Protein 3M8E (pdb70)

GO terms:
  GO:0042802 identical protein binding (F, IPI)

Nearest PDB structures (foldseek):
  3m8f-assembly1_A  TM=9.738E-01  e=3.586E-16  Bacillus thuringiensis serovar israelensis
  3m8e-assembly1_A  TM=9.623E-01  e=3.367E-16  Bacillus thuringiensis serovar israelensis
  4aso-assembly1_A  TM=9.867E-01  e=2.530E-15  Bacillus thuringiensis
  6cdb-assembly1_A  TM=6.527E-01  e=2.797E-03  Staphylococcus aureus
  8c7o-assembly1_A  TM=5.118E-01  e=8.697E-03  Staphylococcus aureus subsp. aureus USA300

B-factor: mean 23.08, std 8.22, range [6.72, 61.5]

Radius of gyration: 16.02 Å; Cα contacts (8 Å, |Δi|>4): 296; chains: 2; bounding box: 40×51×38 Å

Structure (mmCIF, N/CA/C/O backbone):
data_3M8E
#
_entry.id   3M8E
#
_cell.length_a   91.499
_cell.length_b   61.556
_cell.length_c   51.249
_cell.angle_alpha   90.00
_cell.angle_beta   112.00
_cell.angle_gamma   90.00
#
_symmetry.space_group_name_H-M   'C 1 2 1'
#
loop_
_entity.id
_entity.type
_entity.pdbx_description
1 polymer 'Putative DNA-binding protein'
2 water water
#
loop_
_atom_site.group_PDB
_atom_site.id
_atom_site.type_symbol
_atom_site.label_atom_id
_atom_site.label_alt_id
_atom_site.label_comp_id
_atom_site.label_asym_id
_atom_site.label_entity_id
_atom_site.label_seq_id
_atom_site.pdbx_PDB_ins_code
_atom_site.Cartn_x
_atom_site.Cartn_y
_atom_site.Cartn_z
_atom_site.occupancy
_atom_site.B_iso_or_equiv
_atom_site.auth_seq_id
_atom_site.auth_comp_id
_atom_site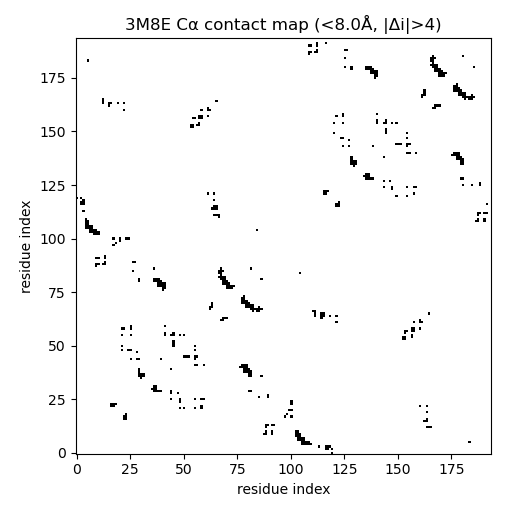.auth_asym_id
_atom_site.auth_atom_id
_atom_site.pdbx_PDB_model_num
ATOM 1 N N . HIS A 1 5 ? 31.231 3.286 -0.046 1.00 17.74 -15 HIS A N 1
ATOM 2 C CA . HIS A 1 5 ? 30.368 2.089 0.226 1.00 17.70 -15 HIS A CA 1
ATOM 3 C C . HIS A 1 5 ? 29.810 1.480 -1.062 1.00 17.77 -15 HIS A C 1
ATOM 4 O O . HIS A 1 5 ? 29.970 2.051 -2.140 1.00 18.03 -15 HIS A O 1
ATOM 11 N N . HIS A 1 6 ? 29.160 0.321 -0.947 1.00 17.94 -14 HIS A N 1
ATOM 12 C CA . HIS A 1 6 ? 28.663 -0.404 -2.126 1.00 17.88 -14 HIS A CA 1
ATOM 13 C C . HIS A 1 6 ? 27.140 -0.405 -2.310 1.00 17.60 -14 HIS A C 1
ATOM 14 O O . HIS A 1 6 ? 26.612 -1.235 -3.052 1.00 17.51 -14 HIS A O 1
ATOM 21 N N . HIS A 1 7 ? 26.436 0.514 -1.647 1.00 17.20 -13 HIS A N 1
ATOM 22 C CA . HIS A 1 7 ? 24.967 0.535 -1.700 1.00 16.84 -13 HIS A CA 1
ATOM 23 C C . HIS A 1 7 ? 24.365 1.871 -2.160 1.00 17.11 -13 HIS A C 1
ATOM 24 O O . HIS A 1 7 ? 23.314 2.287 -1.655 1.00 17.23 -13 HIS A O 1
ATOM 31 N N . HIS A 1 8 ? 25.009 2.532 -3.122 1.00 16.97 -12 HIS A N 1
ATOM 32 C CA . HIS A 1 8 ? 24.472 3.786 -3.670 1.00 16.75 -12 HIS A CA 1
ATOM 33 C C . HIS A 1 8 ? 23.094 3.584 -4.317 1.00 16.73 -12 HIS A C 1
ATOM 34 O O . HIS A 1 8 ? 22.218 4.459 -4.271 1.00 17.19 -12 HIS A O 1
ATOM 41 N N . PHE A 1 26 ? 3.989 12.144 -2.621 1.00 36.00 6 PHE A N 1
ATOM 42 C CA . PHE A 1 26 ? 4.400 10.716 -2.496 1.00 36.40 6 PHE A CA 1
ATOM 43 C C . PHE A 1 26 ? 4.062 10.177 -1.107 1.00 35.17 6 PHE A C 1
ATOM 44 O O . PHE A 1 26 ? 3.658 9.024 -0.963 1.00 36.61 6 PHE A O 1
ATOM 52 N N . TYR A 1 27 ? 4.237 11.018 -0.093 1.00 32.31 7 TYR A N 1
ATOM 53 C CA . TYR A 1 27 ? 3.796 10.713 1.264 1.00 31.31 7 TYR A CA 1
ATOM 54 C C . TYR A 1 27 ? 3.270 11.992 1.905 1.00 30.01 7 TYR A C 1
ATOM 55 O O . TYR A 1 27 ? 3.890 13.053 1.788 1.00 27.95 7 TYR A O 1
ATOM 64 N N . THR A 1 28 ? 2.129 11.887 2.579 1.00 30.75 8 THR A N 1
ATOM 65 C CA . THR A 1 28 ? 1.572 13.024 3.307 1.00 30.08 8 THR A CA 1
ATOM 66 C C . THR A 1 28 ? 2.091 13.049 4.744 1.00 28.52 8 THR A C 1
ATOM 67 O O . THR A 1 28 ? 1.685 12.249 5.593 1.00 29.02 8 THR A O 1
ATOM 71 N N . LEU A 1 29 ? 2.996 13.987 4.992 1.00 26.96 9 LEU A N 1
ATOM 72 C CA . LEU A 1 29 ? 3.708 14.093 6.256 1.00 25.81 9 LEU A CA 1
ATOM 73 C C . LEU A 1 29 ? 3.018 15.074 7.205 1.00 25.73 9 LEU A C 1
ATOM 74 O O . LEU A 1 29 ? 2.685 16.192 6.816 1.00 25.79 9 LEU A O 1
ATOM 79 N N . ASN A 1 30 ? 2.790 14.643 8.446 1.00 25.89 10 ASN A N 1
ATOM 80 C CA . ASN A 1 30 ? 2.292 15.541 9.483 1.00 25.76 10 ASN A CA 1
ATOM 81 C C . ASN A 1 30 ? 3.454 16.287 10.141 1.00 23.92 10 ASN A C 1
ATOM 82 O O . ASN A 1 30 ? 4.133 15.760 11.034 1.00 23.51 10 ASN A O 1
ATOM 87 N N . ILE A 1 31 ? 3.678 17.517 9.685 1.00 23.13 11 ILE A N 1
ATOM 88 C CA . ILE A 1 31 ? 4.768 18.352 10.189 1.00 21.57 11 ILE A CA 1
ATOM 89 C C . ILE A 1 31 ? 4.489 18.951 11.576 1.00 21.31 11 ILE A C 1
ATOM 90 O O . ILE A 1 31 ? 5.419 19.324 12.288 1.00 20.47 11 ILE A O 1
ATOM 95 N N . ALA A 1 32 ? 3.219 19.030 11.960 1.00 22.49 12 ALA A N 1
ATOM 96 C CA . ALA A 1 32 ? 2.863 19.428 13.326 1.00 22.93 12 ALA A CA 1
ATOM 97 C C . ALA A 1 32 ? 3.419 18.423 14.339 1.00 22.38 12 ALA A C 1
ATOM 98 O O . ALA A 1 32 ? 3.974 18.814 15.369 1.00 22.09 12 ALA A O 1
ATOM 100 N N . GLU A 1 33 ? 3.285 17.134 14.027 1.00 22.46 13 GLU A N 1
ATOM 101 C CA . GLU A 1 33 ? 3.823 16.067 14.876 1.00 22.39 13 GLU A CA 1
ATOM 102 C C . GLU A 1 33 ? 5.360 16.022 14.862 1.00 20.01 13 GLU A C 1
ATOM 103 O O . GLU A 1 33 ? 5.980 15.750 15.885 1.00 19.53 13 GLU A O 1
ATOM 109 N N . ILE A 1 34 ? 5.966 16.300 13.707 1.00 18.82 14 ILE A N 1
ATOM 110 C CA . ILE A 1 34 ? 7.427 16.478 13.609 1.00 17.23 14 ILE A CA 1
ATOM 111 C C . ILE A 1 34 ? 7.902 17.630 14.495 1.00 16.77 14 ILE A C 1
ATOM 112 O O . ILE A 1 34 ? 8.901 17.496 15.193 1.00 16.54 14 ILE A O 1
ATOM 117 N N . ALA A 1 35 ? 7.192 18.758 14.461 1.00 17.00 15 ALA A N 1
ATOM 118 C CA . ALA A 1 35 ? 7.554 19.906 15.307 1.00 17.12 15 ALA A CA 1
ATOM 119 C C . ALA A 1 35 ? 7.492 19.539 16.794 1.00 17.88 15 ALA A C 1
ATOM 120 O O . ALA A 1 35 ? 8.372 19.917 17.569 1.00 17.93 15 ALA A O 1
ATOM 122 N N . GLU A 1 36 ? 6.463 18.788 17.176 1.00 19.10 16 GLU A N 1
ATOM 123 C CA . GLU A 1 36 ? 6.304 18.307 18.554 1.00 20.31 16 GLU A CA 1
ATOM 124 C C . GLU A 1 36 ? 7.494 17.457 19.025 1.00 19.60 16 GLU A C 1
ATOM 125 O O . GLU A 1 36 ? 7.999 17.662 20.135 1.00 19.55 16 GLU A O 1
ATOM 131 N N . ARG A 1 37 ? 7.938 16.519 18.178 1.00 18.32 17 ARG A N 1
ATOM 132 C CA . ARG A 1 37 ? 9.072 15.643 18.495 1.00 17.97 17 ARG A CA 1
ATOM 133 C C . ARG A 1 37 ? 10.395 16.410 18.546 1.00 16.60 17 ARG A C 1
ATOM 134 O O . ARG A 1 37 ? 11.188 16.226 19.465 1.00 16.69 17 ARG A O 1
ATOM 142 N N . ILE A 1 38 ? 10.620 17.276 17.560 1.00 15.64 18 ILE A N 1
ATOM 143 C CA . ILE A 1 38 ? 11.783 18.177 17.556 1.00 15.19 18 ILE A CA 1
ATOM 144 C C . ILE A 1 38 ? 11.778 19.097 18.779 1.00 15.87 18 ILE A C 1
ATOM 145 O O . ILE A 1 38 ? 12.815 19.310 19.412 1.00 15.60 18 ILE A O 1
ATOM 150 N N . GLY A 1 39 ? 10.603 19.639 19.099 1.00 16.77 19 GLY A N 1
ATOM 151 C CA . GLY A 1 39 ? 10.429 20.486 20.281 1.00 18.05 19 GLY A CA 1
ATOM 152 C C . GLY A 1 39 ? 10.850 19.797 21.566 1.00 19.34 19 GLY A C 1
ATOM 153 O O . GLY A 1 39 ? 11.274 20.454 22.512 1.00 20.31 19 GLY A O 1
ATOM 154 N N . ASN A 1 40 ? 10.745 18.467 21.589 1.00 19.91 20 ASN A N 1
ATOM 155 C CA . ASN A 1 40 ? 11.139 17.663 22.749 1.00 21.33 20 ASN A CA 1
ATOM 156 C C . ASN A 1 40 ? 12.555 17.083 22.681 1.00 21.08 20 ASN A C 1
ATOM 157 O O . ASN A 1 40 ? 12.988 16.398 23.599 1.00 22.04 20 ASN A O 1
ATOM 162 N N . ASP A 1 41 ? 13.272 17.371 21.599 1.00 20.09 21 ASP A N 1
ATOM 163 C CA . ASP A 1 41 ? 14.665 16.974 21.459 1.00 20.66 21 ASP A CA 1
ATOM 164 C C . ASP A 1 41 ? 15.548 18.228 21.457 1.00 20.41 21 ASP A C 1
ATOM 165 O O . ASP A 1 41 ? 15.498 19.021 20.515 1.00 19.34 21 ASP A O 1
ATOM 170 N N . ASP A 1 42 ? 16.353 18.392 22.509 1.00 21.61 22 ASP A N 1
ATOM 171 C CA . ASP A 1 42 ? 17.191 19.590 22.682 1.00 21.92 22 ASP A CA 1
ATOM 172 C C . ASP A 1 42 ? 18.124 19.863 21.494 1.00 20.63 22 ASP A C 1
ATOM 173 O O . ASP A 1 42 ? 18.217 21.002 21.031 1.00 19.36 22 ASP A O 1
ATOM 178 N N . CYS A 1 43 ? 18.799 18.816 21.009 1.00 20.24 23 CYS A N 1
ATOM 179 C CA . CYS A 1 43 ? 19.739 18.940 19.893 1.00 19.15 23 CYS A CA 1
ATOM 180 C C . CYS A 1 43 ? 19.035 19.234 18.568 1.00 17.13 23 CYS A C 1
ATOM 181 O O . CYS A 1 43 ? 19.412 20.169 17.858 1.00 16.61 23 CYS A O 1
ATOM 184 N N . ALA A 1 44 ? 18.008 18.445 18.247 1.00 15.86 24 ALA A N 1
ATOM 185 C CA . ALA A 1 44 ? 17.241 18.632 17.011 1.00 13.94 24 ALA A CA 1
ATOM 186 C C . ALA A 1 44 ? 16.689 20.053 16.886 1.00 13.45 24 ALA A C 1
ATOM 187 O O . ALA A 1 44 ? 16.759 20.662 15.818 1.00 12.34 24 ALA A O 1
ATOM 189 N N . TYR A 1 45 ? 16.143 20.569 17.985 1.00 13.74 25 TYR A N 1
ATOM 190 C CA . TYR A 1 45 ? 15.536 21.898 18.003 1.00 14.12 25 TYR A CA 1
ATOM 191 C C . TYR A 1 45 ? 16.579 22.973 17.703 1.00 13.64 25 TYR A C 1
ATOM 192 O O . TYR A 1 45 ? 16.348 23.872 16.900 1.00 12.60 25 TYR A O 1
ATOM 201 N N . GLN A 1 46 ? 17.735 22.852 18.345 1.00 14.31 26 GLN A N 1
ATOM 202 C CA . GLN A 1 46 ? 18.816 23.803 18.165 1.00 15.04 26 GLN A CA 1
ATOM 203 C C . GLN A 1 46 ? 19.463 23.715 16.782 1.00 14.44 26 GLN A C 1
ATOM 204 O O . GLN A 1 46 ? 19.846 24.743 16.228 1.00 14.31 26 GLN A O 1
ATOM 210 N N . VAL A 1 47 ? 19.582 22.506 16.222 1.00 14.38 27 VAL A N 1
ATOM 211 C CA . VAL A 1 47 ? 20.148 22.347 14.864 1.00 14.20 27 VAL A CA 1
ATOM 212 C C . VAL A 1 47 ? 19.242 23.011 13.812 1.00 14.14 27 VAL A C 1
ATOM 213 O O . VAL A 1 47 ? 19.721 23.779 12.967 1.00 14.78 27 VAL A O 1
ATOM 217 N N . LEU A 1 48 ? 17.938 22.741 13.891 1.00 14.09 28 LEU A N 1
ATOM 218 C CA . LEU A 1 48 ? 16.945 23.371 13.001 1.00 14.18 28 LEU A CA 1
ATOM 219 C C . LEU A 1 48 ? 16.935 24.903 13.112 1.00 14.29 28 LEU A C 1
ATOM 220 O O . LEU A 1 48 ? 17.023 25.609 12.100 1.00 14.47 28 LEU A O 1
ATOM 225 N N . MET A 1 49 ? 16.851 25.420 14.335 1.00 14.56 29 MET A N 1
ATOM 226 C CA . MET A 1 49 ? 16.781 26.876 14.535 1.00 14.76 29 MET A CA 1
ATOM 227 C C . MET A 1 49 ? 18.115 27.594 14.298 1.00 15.25 29 MET A C 1
ATOM 228 O O . MET A 1 49 ? 18.142 28.811 14.131 1.00 15.33 29 MET A O 1
ATOM 233 N N . ALA A 1 50 ? 19.218 26.844 14.280 1.00 15.18 30 ALA A N 1
ATOM 234 C CA . ALA A 1 50 ? 20.527 27.420 13.952 1.00 16.27 30 ALA A CA 1
ATOM 235 C C . ALA A 1 50 ? 20.518 28.105 12.581 1.00 16.23 30 ALA A C 1
ATOM 236 O O . ALA A 1 50 ? 21.231 29.090 12.370 1.00 17.11 30 ALA A O 1
ATOM 238 N N . PHE A 1 51 ? 19.698 27.580 11.668 1.00 15.50 31 PHE A N 1
ATOM 239 C CA . PHE A 1 51 ? 19.584 28.109 10.306 1.00 15.75 31 PHE A CA 1
ATOM 240 C C . PHE A 1 51 ? 18.693 29.353 10.194 1.00 16.87 31 PHE A C 1
ATOM 241 O O . PHE A 1 51 ? 18.561 29.923 9.104 1.00 16.99 31 PHE A O 1
ATOM 249 N N . ILE A 1 52 ? 18.090 29.768 11.310 1.00 17.89 32 ILE A N 1
ATOM 250 C CA . ILE A 1 52 ? 17.304 31.006 11.363 1.00 19.53 32 ILE A CA 1
ATOM 251 C C . ILE A 1 52 ? 18.074 32.111 12.109 1.00 21.27 32 ILE A C 1
ATOM 252 O O . ILE A 1 52 ? 18.502 31.921 13.247 1.00 21.79 32 ILE A O 1
ATOM 257 N N . ASN A 1 53 ? 18.269 33.254 11.455 1.00 22.83 33 ASN A N 1
ATOM 258 C CA . ASN A 1 53 ? 19.039 34.345 12.049 1.00 25.06 33 ASN A CA 1
ATOM 259 C C . ASN A 1 53 ? 18.177 35.232 12.943 1.00 26.64 33 ASN A C 1
ATOM 260 O O . ASN A 1 53 ? 16.991 34.957 13.139 1.00 25.72 33 ASN A O 1
ATOM 265 N N . GLU A 1 54 ? 18.778 36.295 13.471 1.00 29.48 34 GLU A N 1
ATOM 266 C CA . GLU A 1 54 ? 18.097 37.192 14.397 1.00 31.75 34 GLU A CA 1
ATOM 267 C C . GLU A 1 54 ? 16.990 37.993 13.709 1.00 32.56 34 GLU A C 1
ATOM 268 O O . GLU A 1 54 ? 16.060 38.477 14.368 1.00 33.92 34 GLU A O 1
ATOM 274 N N . ASN A 1 55 ? 17.114 38.139 12.388 1.00 32.14 35 ASN A N 1
ATOM 275 C CA . ASN A 1 55 ? 16.118 38.827 11.563 1.00 32.63 35 ASN A CA 1
ATOM 276 C C . ASN A 1 55 ? 14.988 37.877 11.149 1.00 30.57 35 ASN A C 1
ATOM 277 O O . ASN A 1 55 ? 14.033 38.289 10.483 1.00 31.51 35 ASN A O 1
ATOM 282 N N . GLY A 1 56 ? 15.111 36.607 11.531 1.00 27.77 36 GLY A N 1
ATOM 283 C CA . GLY A 1 56 ? 14.093 35.601 11.244 1.00 25.65 36 GLY A CA 1
ATOM 284 C C . GLY A 1 56 ? 14.240 34.970 9.869 1.00 24.01 36 GLY A C 1
ATOM 285 O O . GLY A 1 56 ? 13.376 34.207 9.439 1.00 23.31 36 GLY A O 1
ATOM 286 N N . GLU A 1 57 ? 15.335 35.286 9.181 1.00 23.52 37 GLU A N 1
ATOM 287 C CA . GLU A 1 57 ? 15.580 34.758 7.830 1.00 22.40 37 GLU A CA 1
ATOM 288 C C . GLU A 1 57 ? 16.427 33.483 7.824 1.00 19.90 37 GLU A C 1
ATOM 289 O O . GLU A 1 57 ? 17.235 33.255 8.723 1.00 19.42 37 GLU A O 1
ATOM 295 N N . ALA A 1 58 ? 16.230 32.661 6.796 1.00 18.47 38 ALA A N 1
ATOM 296 C CA . ALA A 1 58 ? 16.989 31.426 6.620 1.00 16.46 38 ALA A CA 1
ATOM 297 C C . ALA A 1 58 ? 18.391 31.661 6.040 1.00 16.32 38 ALA A C 1
ATOM 298 O O . ALA A 1 58 ? 18.548 32.191 4.928 1.00 16.92 38 ALA A O 1
ATOM 300 N N . GLN A 1 59 ? 19.402 31.269 6.819 1.00 15.37 39 GLN A N 1
ATOM 301 C CA . GLN A 1 59 ? 20.812 31.477 6.485 1.00 15.43 39 GLN A CA 1
ATOM 302 C C . GLN A 1 59 ? 21.541 30.182 6.134 1.00 15.07 39 GLN A C 1
ATOM 303 O O . GLN A 1 59 ? 21.129 29.087 6.558 1.00 14.15 39 GLN A O 1
ATOM 309 N N . MET A 1 60 ? 22.624 30.319 5.364 1.00 15.58 40 MET A N 1
ATOM 310 C CA . MET A 1 60 ? 23.478 29.184 4.982 1.00 14.39 40 MET A CA 1
ATOM 311 C C . MET A 1 60 ? 24.573 28.957 6.026 1.00 16.45 40 MET A C 1
ATOM 312 O O . MET A 1 60 ? 25.139 29.915 6.560 1.00 18.01 40 MET A O 1
ATOM 317 N N . LEU A 1 61 ? 24.828 27.692 6.351 1.00 16.90 41 LEU A N 1
ATOM 318 C CA . LEU A 1 61 ? 25.842 27.329 7.353 1.00 18.59 41 LEU A CA 1
ATOM 319 C C . LEU A 1 61 ? 26.527 26.016 6.995 1.00 19.19 41 LEU A C 1
ATOM 320 O O . LEU A 1 61 ? 25.933 25.154 6.352 1.00 18.95 41 LEU A O 1
ATOM 325 N N . ASN A 1 62 ? 27.774 25.861 7.423 1.00 21.39 42 ASN A N 1
ATOM 326 C CA . ASN A 1 62 ? 28.406 24.541 7.429 1.00 21.75 42 ASN A CA 1
ATOM 327 C C . ASN A 1 62 ? 28.216 23.888 8.802 1.00 21.59 42 ASN A C 1
ATOM 328 O O . ASN A 1 62 ? 27.790 24.554 9.748 1.00 21.39 42 ASN A O 1
ATOM 333 N N . LYS A 1 63 ? 28.513 22.593 8.904 1.00 21.51 43 LYS A N 1
ATOM 334 C CA . LYS A 1 63 ? 28.396 21.859 10.163 1.00 21.85 43 LYS A CA 1
ATOM 335 C C . LYS A 1 63 ? 29.199 22.483 11.306 1.00 23.25 43 LYS A C 1
ATOM 336 O O . LYS A 1 63 ? 28.719 22.539 12.438 1.00 23.24 43 LYS A O 1
ATOM 342 N N . THR A 1 64 ? 30.410 22.954 11.005 1.00 24.78 44 THR A N 1
ATOM 343 C CA . THR A 1 64 ? 31.270 23.607 12.003 1.00 26.74 44 THR A CA 1
ATOM 344 C C . THR A 1 64 ? 30.573 24.830 12.612 1.00 26.39 44 THR A C 1
ATOM 345 O O . THR A 1 64 ? 30.581 25.014 13.836 1.00 26.95 44 THR A O 1
ATOM 349 N N . ALA A 1 65 ? 29.948 25.638 11.752 1.00 25.39 45 ALA A N 1
ATOM 350 C CA . ALA A 1 65 ? 29.143 26.779 12.190 1.00 24.93 45 ALA A CA 1
ATOM 351 C C . ALA A 1 65 ? 28.009 26.345 13.118 1.00 23.72 45 ALA A C 1
ATOM 352 O O . ALA A 1 65 ? 27.854 26.907 14.202 1.00 24.51 45 ALA A O 1
ATOM 354 N N . VAL A 1 66 ? 27.230 25.347 12.693 1.00 21.87 46 VAL A N 1
ATOM 355 C CA . VAL A 1 66 ? 26.128 24.815 13.502 1.00 20.70 46 VAL A CA 1
ATOM 356 C C . VAL A 1 66 ? 26.625 24.379 14.882 1.00 21.91 46 VAL A C 1
ATOM 357 O O . VAL A 1 66 ? 26.073 24.791 15.910 1.00 22.31 46 VAL A O 1
ATOM 361 N N . ALA A 1 67 ? 27.678 23.566 14.889 1.00 22.59 47 ALA A N 1
ATOM 362 C CA . ALA A 1 67 ? 28.290 23.051 16.119 1.00 24.30 47 ALA A CA 1
ATOM 363 C C . ALA A 1 67 ? 28.812 24.148 17.056 1.00 26.10 47 ALA A C 1
ATOM 364 O O . ALA A 1 67 ? 28.814 23.977 18.280 1.00 27.05 47 ALA A O 1
ATOM 366 N N . GLU A 1 68 ? 29.250 25.261 16.470 1.00 26.74 48 GLU A N 1
ATOM 367 C CA . GLU A 1 68 ? 29.802 26.402 17.213 1.00 29.16 48 GLU A CA 1
ATOM 368 C C . GLU A 1 68 ? 28.741 27.150 18.037 1.00 28.95 48 GLU A C 1
ATOM 369 O O . GLU A 1 68 ? 29.071 27.769 19.049 1.00 30.70 48 GLU A O 1
ATOM 375 N N . MET A 1 69 ? 27.477 27.097 17.610 1.00 27.03 49 MET A N 1
ATOM 376 C CA . MET A 1 69 ? 26.402 27.763 18.362 1.00 27.31 49 MET A CA 1
ATOM 377 C C . MET A 1 69 ? 25.567 26.823 19.249 1.00 27.00 49 MET A C 1
ATOM 378 O O . MET A 1 69 ? 24.539 27.224 19.801 1.00 27.28 49 MET A O 1
ATOM 383 N N . ILE A 1 70 ? 26.030 25.582 19.396 1.00 26.98 50 ILE A N 1
ATOM 384 C CA . ILE A 1 70 ? 25.339 24.572 20.214 1.00 26.78 50 ILE A CA 1
ATOM 385 C C . ILE A 1 70 ? 26.302 23.921 21.211 1.00 28.45 50 ILE A C 1
ATOM 386 O O . ILE A 1 70 ? 27.368 23.421 20.830 1.00 28.94 50 ILE A O 1
ATOM 391 N N . GLN A 1 71 ? 25.916 23.922 22.484 1.00 29.51 51 GLN A N 1
ATOM 392 C CA . GLN A 1 71 ? 26.762 23.365 23.541 1.00 31.66 51 GLN A CA 1
ATOM 393 C C . GLN A 1 71 ? 26.557 21.859 23.711 1.00 31.05 51 GLN A C 1
ATOM 394 O O . GLN A 1 71 ? 26.145 21.389 24.775 1.00 31.82 51 GLN A O 1
ATOM 400 N N . LEU A 1 72 ? 26.844 21.123 22.637 1.00 29.61 52 LEU A N 1
ATOM 401 C CA . LEU A 1 72 ? 26.856 19.659 22.634 1.00 29.59 52 LEU A CA 1
ATOM 402 C C . LEU A 1 72 ? 28.046 19.189 21.795 1.00 29.62 52 LEU A C 1
ATOM 403 O O . LEU A 1 72 ? 28.605 19.970 21.024 1.00 29.40 52 LEU A O 1
ATOM 408 N N . SER A 1 73 ? 28.429 17.921 21.942 1.00 30.10 53 SER A N 1
ATOM 409 C CA . SER A 1 73 ? 29.578 17.360 21.222 1.00 30.48 53 SER A CA 1
ATOM 410 C C . SER A 1 73 ? 29.463 17.530 19.706 1.00 28.31 53 SER A C 1
ATOM 411 O O . SER A 1 73 ? 28.355 17.571 19.157 1.00 26.31 53 SER A O 1
ATOM 414 N N . LYS A 1 74 ? 30.609 17.636 19.034 1.00 28.82 54 LYS A N 1
ATOM 415 C CA . LYS A 1 74 ? 30.634 17.742 17.567 1.00 27.28 54 LYS A CA 1
ATOM 416 C C . LYS A 1 74 ? 30.042 16.510 16.858 1.00 25.39 54 LYS A C 1
ATOM 417 O O . LYS A 1 74 ? 29.210 16.670 15.971 1.00 23.53 54 LYS A O 1
ATOM 423 N N . PRO A 1 75 ? 30.446 15.279 17.258 1.00 26.20 55 PRO A N 1
ATOM 424 C CA . PRO A 1 75 ? 29.836 14.093 16.646 1.00 24.78 55 PRO A CA 1
ATOM 425 C C . PRO A 1 75 ? 28.305 14.122 16.691 1.00 22.17 55 PRO A C 1
ATOM 426 O O . PRO A 1 75 ? 27.658 13.816 15.688 1.00 20.74 55 PRO A O 1
ATOM 430 N N . THR A 1 76 ? 27.746 14.503 17.837 1.00 21.61 56 THR A N 1
ATOM 431 C CA . THR A 1 76 ? 26.298 14.589 18.012 1.00 19.98 56 THR A CA 1
ATOM 432 C C . THR A 1 76 ? 25.677 15.595 17.047 1.00 17.95 56 THR A C 1
ATOM 433 O O . THR A 1 76 ? 24.698 15.279 16.375 1.00 16.69 56 THR A O 1
ATOM 437 N N . VAL A 1 77 ? 26.245 16.799 16.981 1.00 17.76 57 VAL A N 1
ATOM 438 C CA . VAL A 1 77 ? 25.716 17.839 16.095 1.00 16.74 57 VAL A CA 1
ATOM 439 C C . VAL A 1 77 ? 25.883 17.456 14.614 1.00 15.99 57 VAL A C 1
ATOM 440 O O . VAL A 1 77 ? 24.936 17.569 13.830 1.00 14.94 57 VAL A O 1
ATOM 444 N N . PHE A 1 78 ? 27.078 16.991 14.246 1.00 17.23 58 PHE A N 1
ATOM 445 C CA . PHE A 1 78 ? 27.364 16.586 12.860 1.00 16.90 58 PHE A CA 1
ATOM 446 C C . PHE A 1 78 ? 26.385 15.522 12.352 1.00 15.97 58 PHE A C 1
ATOM 447 O O . PHE A 1 78 ? 25.866 15.631 11.233 1.00 14.81 58 PHE A O 1
ATOM 455 N N . ALA A 1 79 ? 26.134 14.506 13.179 1.00 16.33 59 ALA A N 1
ATOM 456 C CA . ALA A 1 79 ? 25.184 13.443 12.845 1.00 15.95 59 ALA A CA 1
ATOM 457 C C . ALA A 1 79 ? 23.753 13.966 12.696 1.00 14.99 59 ALA A C 1
ATOM 458 O O . ALA A 1 79 ? 23.014 13.506 11.822 1.00 15.04 59 ALA A O 1
ATOM 460 N N . THR A 1 80 ? 23.365 14.919 13.541 1.00 14.36 60 THR A N 1
ATOM 461 C CA . THR A 1 80 ? 22.033 15.532 13.451 1.00 13.62 60 THR A CA 1
ATOM 462 C C . THR A 1 80 ? 21.888 16.347 12.156 1.00 12.97 60 THR A C 1
ATOM 463 O O . THR A 1 80 ? 20.875 16.236 11.451 1.00 12.80 60 THR A O 1
ATOM 467 N N . VAL A 1 81 ? 22.907 17.134 11.830 1.00 13.34 61 VAL A N 1
ATOM 468 C CA . VAL A 1 81 ? 22.935 17.861 10.555 1.00 13.59 61 VAL A CA 1
ATOM 469 C C . VAL A 1 81 ? 22.809 16.892 9.373 1.00 13.76 61 VAL A C 1
ATOM 470 O O . VAL A 1 81 ? 21.958 17.070 8.499 1.00 13.44 61 VAL A O 1
ATOM 474 N N . ASN A 1 82 ? 23.644 15.859 9.366 1.00 15.35 62 ASN A N 1
ATOM 475 C CA . ASN A 1 82 ? 23.613 14.877 8.296 1.00 16.50 62 ASN A CA 1
ATOM 476 C C . ASN A 1 82 ? 22.257 14.176 8.179 1.00 15.74 62 ASN A C 1
ATOM 477 O O . ASN A 1 82 ? 21.791 13.879 7.073 1.00 15.44 62 ASN A O 1
ATOM 482 N N . SER A 1 83 ? 21.632 13.930 9.327 1.00 15.64 63 SER A N 1
ATOM 483 C CA . SER A 1 83 ? 20.299 13.333 9.380 1.00 15.23 63 SER A CA 1
ATOM 484 C C . SER A 1 83 ? 19.232 14.250 8.777 1.00 14.25 63 SER A C 1
ATOM 485 O O . SER A 1 83 ? 18.364 13.789 8.032 1.00 14.31 63 SER A O 1
ATOM 488 N N . PHE A 1 84 ? 19.299 15.539 9.123 1.00 13.80 64 PHE A N 1
ATOM 489 C CA . PHE A 1 84 ? 18.373 16.574 8.642 1.00 13.15 64 PHE A CA 1
ATOM 490 C C . PHE A 1 84 ? 18.455 16.766 7.130 1.00 12.69 64 PHE A C 1
ATOM 491 O O . PHE A 1 84 ? 17.456 17.088 6.490 1.00 12.13 64 PHE A O 1
ATOM 499 N N . TYR A 1 85 ? 19.654 16.603 6.579 1.00 12.98 65 TYR A N 1
ATOM 500 C CA . TYR A 1 85 ? 19.864 16.587 5.124 1.00 13.69 65 TYR A CA 1
ATOM 501 C C . TYR A 1 85 ? 19.157 15.390 4.487 1.00 14.63 65 TYR A C 1
ATOM 502 O O . TYR A 1 85 ? 18.380 15.553 3.542 1.00 14.60 65 TYR A O 1
ATOM 511 N N . CYS A 1 86 ? 19.430 14.191 5.011 1.00 14.96 66 CYS A N 1
ATOM 512 C CA . CYS A 1 86 ? 18.770 12.977 4.531 1.00 16.10 66 CYS A CA 1
ATOM 513 C C . CYS A 1 86 ? 17.241 13.086 4.582 1.00 16.20 66 CYS A C 1
ATOM 514 O O . CYS A 1 86 ? 16.561 12.663 3.641 1.00 17.67 66 CYS A O 1
ATOM 517 N N . ALA A 1 87 ? 16.714 13.674 5.661 1.00 15.57 67 ALA A N 1
ATOM 518 C CA . ALA A 1 87 ? 15.263 13.834 5.860 1.00 15.67 67 ALA A CA 1
ATOM 519 C C . ALA A 1 87 ? 14.636 14.885 4.942 1.00 15.69 67 ALA A C 1
ATOM 520 O O . ALA A 1 87 ? 13.405 15.000 4.860 1.00 16.13 67 ALA A O 1
ATOM 522 N N . GLY A 1 88 ? 15.482 15.661 4.274 1.00 15.16 68 GLY A N 1
ATOM 523 C CA . GLY A 1 88 ? 15.023 16.701 3.364 1.00 15.56 68 GLY A CA 1
ATOM 524 C C . GLY A 1 88 ? 14.643 18.010 4.041 1.00 14.34 68 GLY A C 1
ATOM 525 O O . GLY A 1 88 ? 13.846 18.778 3.503 1.00 15.38 68 GLY A O 1
ATOM 526 N N . TYR A 1 89 ? 15.211 18.271 5.214 1.00 13.56 69 TYR A N 1
ATOM 527 C CA . TYR A 1 89 ? 14.913 19.504 5.961 1.00 12.78 69 TYR A CA 1
ATOM 528 C C . TYR A 1 89 ? 15.881 20.600 5.547 1.00 12.95 69 TYR A C 1
ATOM 529 O O . TYR A 1 89 ? 15.572 21.800 5.637 1.00 12.34 69 TYR A O 1
ATOM 538 N N . ILE A 1 90 ? 17.068 20.166 5.127 1.00 12.91 70 ILE A N 1
ATOM 539 C CA . ILE A 1 90 ? 18.099 21.055 4.603 1.00 13.56 70 ILE A CA 1
ATOM 540 C C . ILE A 1 90 ? 18.685 20.469 3.316 1.00 14.31 70 ILE A C 1
ATOM 541 O O . ILE A 1 90 ? 18.727 19.241 3.144 1.00 13.87 70 ILE A O 1
ATOM 546 N N . ASP A 1 91 ? 19.120 21.363 2.428 1.00 14.92 71 ASP A N 1
ATOM 547 C CA . ASP A 1 91 ? 19.773 21.008 1.171 1.00 16.34 71 ASP A CA 1
ATOM 548 C C . ASP A 1 91 ? 21.289 21.218 1.280 1.00 16.29 71 ASP A C 1
ATOM 549 O O . ASP A 1 91 ? 21.751 22.040 2.070 1.00 16.34 71 ASP A O 1
ATOM 554 N N . GLU A 1 92 ? 22.041 20.483 0.464 1.00 16.51 72 GLU A N 1
ATOM 555 C CA . GLU A 1 92 ? 23.499 20.494 0.482 1.00 16.84 72 GLU A CA 1
ATOM 556 C C . GLU A 1 92 ? 24.108 21.160 -0.757 1.00 17.55 72 GLU A C 1
ATOM 557 O O . GLU A 1 92 ? 23.744 20.843 -1.895 1.00 17.98 72 GLU A O 1
ATOM 563 N N . THR A 1 93 ? 25.048 22.072 -0.522 1.00 17.54 73 THR A N 1
ATOM 564 C CA . THR A 1 93 ? 25.818 22.679 -1.604 1.00 18.44 73 THR A CA 1
ATOM 565 C C . THR A 1 93 ? 27.310 22.395 -1.410 1.00 19.37 73 THR A C 1
ATOM 566 O O . THR A 1 93 ? 27.926 22.870 -0.456 1.00 19.03 73 THR A O 1
ATOM 570 N N . ARG A 1 94 ? 27.884 21.601 -2.312 1.00 20.62 74 ARG A N 1
ATOM 571 C CA . ARG A 1 94 ? 29.308 21.289 -2.249 1.00 22.12 74 ARG A CA 1
ATOM 572 C C . ARG A 1 94 ? 30.154 22.462 -2.770 1.00 23.63 74 ARG A C 1
ATOM 573 O O . ARG A 1 94 ? 29.837 23.047 -3.809 1.00 23.93 74 ARG A O 1
ATOM 581 N N . VAL A 1 95 ? 31.205 22.814 -2.024 1.00 24.62 75 VAL A N 1
ATOM 582 C CA . VAL A 1 95 ? 32.220 23.791 -2.467 1.00 27.02 75 VAL A CA 1
ATOM 583 C C . VAL A 1 95 ? 33.609 23.266 -2.092 1.00 28.76 75 VAL A C 1
ATOM 584 O O . VAL A 1 95 ? 33.968 23.229 -0.913 1.00 28.42 75 VAL A O 1
ATOM 588 N N . GLY A 1 96 ? 34.385 22.863 -3.097 1.00 31.00 76 GLY A N 1
ATOM 589 C CA . GLY A 1 96 ? 35.633 22.144 -2.858 1.00 33.33 76 GLY A CA 1
ATOM 590 C C . GLY A 1 96 ? 35.309 20.887 -2.067 1.00 32.90 76 GLY A C 1
ATOM 591 O O . GLY A 1 96 ? 34.431 20.117 -2.459 1.00 32.07 76 GLY A O 1
ATOM 592 N N . ARG A 1 97 ? 35.989 20.700 -0.939 1.00 33.79 77 ARG A N 1
ATOM 593 C CA . ARG A 1 97 ? 35.729 19.558 -0.056 1.00 33.74 77 ARG A CA 1
ATOM 594 C C . ARG A 1 97 ? 34.732 19.889 1.059 1.00 31.49 77 ARG A C 1
ATOM 595 O O . ARG A 1 97 ? 34.424 19.040 1.900 1.00 31.22 77 ARG A O 1
ATOM 603 N N . SER A 1 98 ? 34.228 21.121 1.058 1.00 30.52 78 SER A N 1
ATOM 604 C CA . SER A 1 98 ? 33.274 21.574 2.067 1.00 28.76 78 SER A CA 1
ATOM 605 C C . SER A 1 98 ? 31.823 21.447 1.602 1.00 26.73 78 SER A C 1
ATOM 606 O O . SER A 1 98 ? 31.553 21.363 0.400 1.00 26.66 78 SER A O 1
ATOM 609 N N . LYS A 1 99 ? 30.906 21.425 2.572 1.00 24.87 79 LYS A N 1
ATOM 610 C CA . LYS A 1 99 ? 29.463 21.413 2.313 1.00 23.10 79 LYS A CA 1
ATOM 611 C C . LYS A 1 99 ? 28.771 22.563 3.039 1.00 21.84 79 LYS A C 1
ATOM 612 O O . LYS A 1 99 ? 28.971 22.771 4.238 1.00 21.93 79 LYS A O 1
ATOM 618 N N . ILE A 1 100 ? 27.963 23.314 2.298 1.00 20.93 80 ILE A N 1
ATOM 619 C CA . ILE A 1 100 ? 27.176 24.411 2.848 1.00 19.62 80 ILE A CA 1
ATOM 620 C C . ILE A 1 100 ? 25.717 23.950 2.921 1.00 18.13 80 ILE A C 1
ATOM 621 O O . ILE A 1 100 ? 25.176 23.443 1.940 1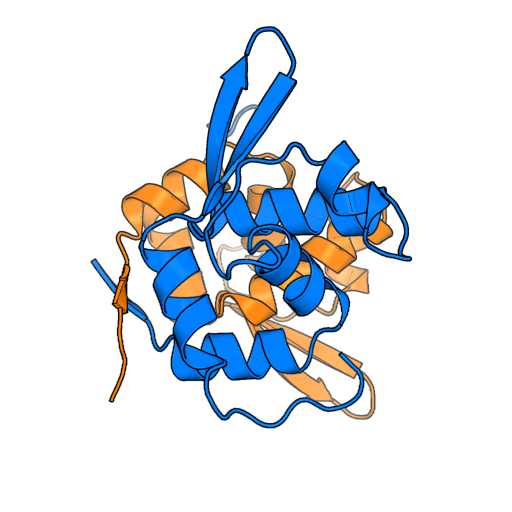.00 18.23 80 ILE A O 1
ATOM 626 N N . TYR A 1 101 ? 25.088 24.115 4.081 1.00 16.96 81 TYR A N 1
ATOM 627 C CA . TYR A 1 101 ? 23.690 23.708 4.245 1.00 15.86 81 TYR A CA 1
ATOM 628 C C . TYR A 1 101 ? 22.717 24.891 4.325 1.00 15.82 81 TYR A C 1
ATOM 629 O O . TYR A 1 101 ? 23.046 25.949 4.873 1.00 15.40 81 TYR A O 1
ATOM 638 N N . THR A 1 102 ? 21.523 24.699 3.757 1.00 15.74 82 THR A N 1
ATOM 639 C CA . THR A 1 102 ? 20.451 25.701 3.798 1.00 16.02 82 THR A CA 1
ATOM 640 C C . THR A 1 102 ? 19.107 25.002 3.984 1.00 15.47 82 THR A C 1
ATOM 641 O O . THR A 1 102 ? 18.895 23.906 3.452 1.00 15.47 82 THR A O 1
ATOM 645 N N . LEU A 1 103 ? 18.195 25.642 4.713 1.00 15.23 83 LEU A N 1
ATOM 646 C CA . LEU A 1 103 ? 16.839 25.110 4.880 1.00 14.94 83 LEU A CA 1
ATOM 647 C C . LEU A 1 103 ? 16.128 24.945 3.537 1.00 15.36 83 LEU A C 1
ATOM 648 O O . LEU A 1 103 ? 16.255 25.777 2.634 1.00 15.95 83 LEU A O 1
ATOM 653 N N . SER A 1 104 ? 15.392 23.848 3.413 1.00 15.02 84 SER A N 1
ATOM 654 C CA . SER A 1 104 ? 14.566 23.604 2.244 1.00 15.71 84 SER A CA 1
ATOM 655 C C . SER A 1 104 ? 13.193 24.213 2.494 1.00 15.96 84 SER A C 1
ATOM 656 O O . SER A 1 104 ? 12.952 24.809 3.550 1.00 15.38 84 SER A O 1
ATOM 659 N N . ASP A 1 105 ? 12.298 24.067 1.524 1.00 16.96 85 ASP A N 1
ATOM 660 C CA . ASP A 1 105 ? 10.918 24.500 1.697 1.00 17.77 85 ASP A CA 1
ATOM 661 C C . ASP A 1 105 ? 10.269 23.736 2.852 1.00 16.90 85 ASP A C 1
ATOM 662 O O . ASP A 1 105 ? 9.580 24.326 3.683 1.00 16.84 85 ASP A O 1
ATOM 667 N N . LEU A 1 106 ? 10.521 22.430 2.910 1.00 16.13 86 LEU A N 1
ATOM 668 C CA . LEU A 1 106 ? 10.042 21.588 4.010 1.00 15.68 86 LEU A CA 1
ATOM 669 C C . LEU A 1 106 ? 10.589 22.063 5.356 1.00 14.83 86 LEU A C 1
ATOM 670 O O . LEU A 1 106 ? 9.836 22.191 6.324 1.00 14.86 86 LEU A O 1
ATOM 675 N N . GLY A 1 107 ? 11.896 22.335 5.406 1.00 14.07 87 GLY A N 1
ATOM 676 C CA . GLY A 1 107 ? 12.550 22.830 6.615 1.00 13.45 87 GLY A CA 1
ATOM 677 C C . GLY A 1 107 ? 11.960 24.134 7.130 1.00 14.34 87 GLY A C 1
ATOM 678 O O . GLY A 1 107 ? 11.792 24.309 8.340 1.00 13.81 87 GLY A O 1
ATOM 679 N N . VAL A 1 108 ? 11.631 25.045 6.212 1.00 15.13 88 VAL A N 1
ATOM 680 C CA . VAL A 1 108 ? 10.994 26.312 6.580 1.00 15.98 88 VAL A CA 1
ATOM 681 C C . VAL A 1 108 ? 9.583 26.122 7.156 1.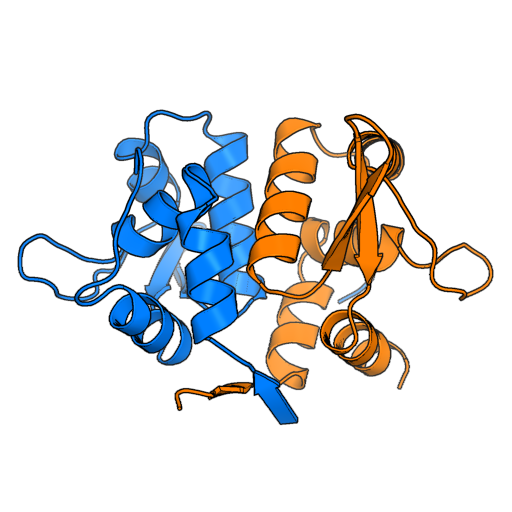00 16.77 88 VAL A C 1
ATOM 682 O O . VAL A 1 108 ? 9.220 26.777 8.135 1.00 16.73 88 VAL A O 1
ATOM 686 N N . GLU A 1 109 ? 8.797 25.231 6.551 1.00 17.33 89 GLU A N 1
ATOM 687 C CA . GLU A 1 109 ? 7.436 24.959 7.025 1.00 18.54 89 GLU A CA 1
ATOM 688 C C . GLU A 1 109 ? 7.428 24.308 8.410 1.00 17.83 89 GLU A C 1
ATOM 689 O O . GLU A 1 109 ? 6.557 24.600 9.232 1.00 18.27 89 GLU A O 1
ATOM 695 N N . ILE A 1 110 ? 8.408 23.443 8.667 1.00 16.44 90 ILE A N 1
ATOM 696 C CA . ILE A 1 110 ? 8.592 22.866 10.002 1.00 16.11 90 ILE A CA 1
ATOM 697 C C . ILE A 1 110 ? 8.913 23.978 11.010 1.00 16.24 90 ILE A C 1
ATOM 698 O O . ILE A 1 110 ? 8.305 24.044 12.079 1.00 17.26 90 ILE A O 1
ATOM 703 N N . VAL A 1 111 ? 9.832 24.870 10.646 1.00 15.84 91 VAL A N 1
ATOM 704 C CA . VAL A 1 111 ? 10.161 26.048 11.476 1.00 16.27 91 VAL A CA 1
ATOM 705 C C . VAL A 1 111 ? 8.918 26.884 11.794 1.00 17.46 91 VAL A C 1
ATOM 706 O O . VAL A 1 111 ? 8.709 27.294 12.941 1.00 17.74 91 VAL A O 1
ATOM 710 N N . GLU A 1 112 ? 8.086 27.104 10.777 1.00 18.10 92 GLU A N 1
ATOM 711 C CA . GLU A 1 112 ? 6.845 27.855 10.932 1.00 19.83 92 GLU A CA 1
ATOM 712 C C . GLU A 1 112 ? 5.864 27.237 11.935 1.00 20.39 92 GLU A C 1
ATOM 713 O O . GLU A 1 112 ? 5.026 27.944 12.499 1.00 21.01 92 GLU A O 1
ATOM 719 N N . CYS A 1 113 ? 5.973 25.928 12.164 1.00 19.89 93 CYS A N 1
ATOM 720 C CA . CYS A 1 113 ? 5.125 25.246 13.151 1.00 21.09 93 CYS A CA 1
ATOM 721 C C . CYS A 1 113 ? 5.445 25.641 14.597 1.00 21.01 93 CYS A C 1
ATOM 722 O O . CYS A 1 113 ? 4.670 25.349 15.504 1.00 22.09 93 CYS A O 1
ATOM 725 N N . PHE A 1 114 ? 6.582 26.308 14.803 1.00 20.48 94 PHE A N 1
ATOM 726 C CA . PHE A 1 114 ? 7.015 26.742 16.139 1.00 20.78 94 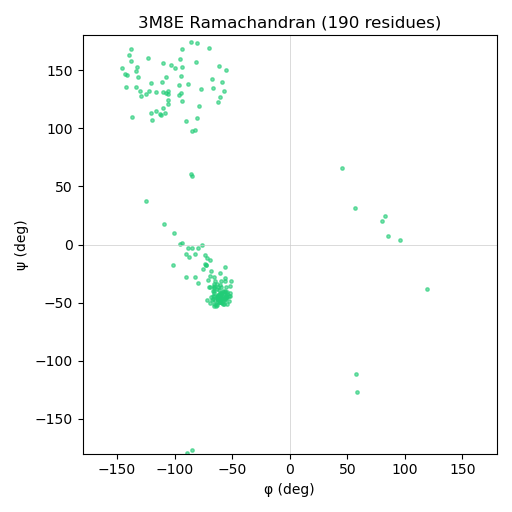PHE A CA 1
ATOM 727 C C . PHE A 1 114 ? 6.482 28.123 16.532 1.00 22.36 94 PHE A C 1
ATOM 728 O O . PHE A 1 114 ? 6.714 28.596 17.653 1.00 22.97 94 PHE A O 1
ATOM 736 N N . LYS A 1 115 ? 5.757 28.761 15.613 1.00 23.11 95 LYS A N 1
ATOM 737 C CA . LYS A 1 115 ? 5.053 30.010 15.910 1.00 24.96 95 LYS A CA 1
ATOM 738 C C . LYS A 1 115 ? 4.004 29.804 16.991 1.00 25.84 95 LYS A C 1
ATOM 739 O O . LYS A 1 115 ? 3.110 28.965 16.845 1.00 25.79 95 LYS A O 1
ATOM 745 N N . GLN A 1 116 ? 4.131 30.563 18.078 1.00 26.51 96 GLN A N 1
ATOM 746 C CA . GLN A 1 116 ? 3.196 30.493 19.211 1.00 27.92 96 GLN A CA 1
ATOM 747 C C . GLN A 1 116 ? 3.075 29.084 19.813 1.00 26.83 96 GLN A C 1
ATOM 748 O O . GLN A 1 116 ? 2.020 28.690 20.312 1.00 27.93 96 GLN A O 1
ATOM 754 N N . LYS A 1 117 ? 4.171 28.336 19.750 1.00 24.71 97 LYS A N 1
ATOM 755 C CA . LYS A 1 117 ? 4.265 27.009 20.350 1.00 23.91 97 LYS A CA 1
ATOM 756 C C . LYS A 1 117 ? 5.114 27.098 21.614 1.00 23.83 97 LYS A C 1
ATOM 757 O O . LYS A 1 117 ? 6.191 27.702 21.611 1.00 23.04 97 LYS A O 1
ATOM 763 N N . ALA A 1 118 ? 4.612 26.502 22.690 1.00 24.82 98 ALA A N 1
ATOM 764 C CA . ALA A 1 118 ? 5.318 26.468 23.964 1.00 25.50 98 ALA A CA 1
ATOM 765 C C . ALA A 1 118 ? 6.590 25.629 23.859 1.00 24.02 98 ALA A C 1
ATOM 766 O O . ALA A 1 118 ? 6.584 24.540 23.272 1.00 22.88 98 ALA A O 1
ATOM 768 N N . MET A 1 119 ? 7.684 26.156 24.402 1.00 24.15 99 MET A N 1
ATOM 769 C CA . MET A 1 119 ? 8.948 25.426 24.453 1.00 23.31 99 MET A CA 1
ATOM 770 C C . MET A 1 119 ? 9.437 25.287 25.899 1.00 26.20 99 MET A C 1
ATOM 771 O O . MET A 1 119 ? 9.442 26.261 26.657 1.00 26.98 99 MET A O 1
ATOM 776 N N . GLU A 1 120 ? 9.818 24.066 26.274 1.00 27.50 100 GLU A N 1
ATOM 777 C CA . GLU A 1 120 ? 10.327 23.785 27.618 1.00 31.01 100 GLU A CA 1
ATOM 778 C C . GLU A 1 120 ? 11.782 23.311 27.584 1.00 31.66 100 GLU A C 1
ATOM 779 O O . GLU A 1 120 ? 12.099 22.243 27.059 1.00 30.58 100 GLU A O 1
ATOM 785 N N . MET A 1 121 ? 12.637 24.138 28.177 1.00 34.44 101 MET A N 1
ATOM 786 C CA . MET A 1 121 ? 14.104 24.055 28.134 1.00 36.40 101 MET A CA 1
ATOM 787 C C . MET A 1 121 ? 14.734 23.789 26.752 1.00 34.13 101 MET A C 1
ATOM 788 O O . MET A 1 121 ? 15.359 22.759 26.524 1.00 34.23 101 MET A O 1
ATOM 793 N N . ARG A 1 122 ? 14.575 24.764 25.856 1.00 33.58 102 ARG A N 1
ATOM 794 C CA . ARG A 1 122 ? 15.065 24.708 24.463 1.00 31.69 102 ARG A CA 1
ATOM 795 C C . ARG A 1 122 ? 16.117 23.642 24.158 1.00 31.36 102 ARG A C 1
ATOM 796 O O . ARG A 1 122 ? 15.812 22.602 23.578 1.00 30.73 102 ARG A O 1
ATOM 798 N N . ASP B 1 24 ? -4.756 22.766 10.205 1.00 57.00 4 ASP B N 1
ATOM 799 C CA . ASP B 1 24 ? -4.322 21.474 9.596 1.00 54.86 4 ASP B CA 1
ATOM 800 C C . ASP B 1 24 ? -3.143 21.664 8.649 1.00 52.41 4 ASP B C 1
ATOM 801 O O . ASP B 1 24 ? -3.322 22.045 7.486 1.00 53.55 4 ASP B O 1
ATOM 806 N N . HIS B 1 25 ? -1.937 21.401 9.153 1.00 49.12 5 HIS B N 1
ATOM 807 C CA . HIS B 1 25 ? -0.738 21.508 8.328 1.00 46.76 5 HIS B CA 1
ATOM 808 C C . HIS B 1 25 ? -0.078 20.164 8.049 1.00 43.72 5 HIS B C 1
ATOM 809 O O . HIS B 1 25 ? 0.466 19.509 8.942 1.00 41.95 5 HIS B O 1
ATOM 816 N N . PHE B 1 26 ? -0.149 19.772 6.785 1.00 43.34 6 PHE B N 1
ATOM 817 C CA . PHE B 1 26 ? 0.499 18.578 6.288 1.00 40.44 6 PHE B CA 1
ATOM 818 C C . PHE B 1 26 ? 1.409 19.000 5.143 1.00 39.22 6 PHE B C 1
ATOM 819 O O . PHE B 1 26 ? 1.239 20.083 4.580 1.00 40.50 6 PHE B O 1
ATOM 827 N N . TYR B 1 27 ? 2.381 18.154 4.813 1.00 36.20 7 TYR B N 1
ATOM 828 C CA . TYR B 1 27 ? 3.313 18.446 3.727 1.00 35.07 7 TYR B CA 1
ATOM 829 C C . TYR B 1 27 ? 3.493 17.240 2.814 1.00 34.08 7 TYR B C 1
ATOM 830 O O . TYR B 1 27 ? 3.656 16.111 3.283 1.00 32.63 7 TYR B O 1
ATOM 839 N N . THR B 1 28 ? 3.474 17.491 1.510 1.00 34.97 8 THR B N 1
ATOM 840 C CA . THR B 1 28 ? 3.656 16.438 0.519 1.00 34.76 8 THR B CA 1
ATOM 841 C C . THR B 1 28 ? 5.140 16.117 0.357 1.00 32.46 8 THR B C 1
ATOM 842 O O . THR B 1 28 ? 5.905 16.906 -0.196 1.00 32.29 8 THR B O 1
ATOM 846 N N . LEU B 1 29 ? 5.530 14.950 0.851 1.00 31.01 9 LEU B N 1
ATOM 847 C CA . LEU B 1 29 ? 6.920 14.528 0.845 1.00 29.33 9 LEU B CA 1
ATOM 848 C C . LEU B 1 29 ? 7.219 13.628 -0.352 1.00 30.09 9 LEU B C 1
ATOM 849 O O . LEU B 1 29 ? 6.502 12.664 -0.600 1.00 30.87 9 LEU B O 1
ATOM 854 N N . ASN B 1 30 ? 8.272 13.966 -1.093 1.00 30.11 10 ASN B N 1
ATOM 855 C CA . ASN B 1 30 ? 8.792 13.116 -2.164 1.00 30.80 10 ASN B CA 1
ATOM 856 C C . ASN B 1 30 ? 9.705 12.043 -1.560 1.00 28.73 10 ASN B C 1
ATOM 857 O O . ASN B 1 30 ? 10.877 12.306 -1.273 1.00 27.07 10 ASN B O 1
ATOM 862 N N . ILE B 1 31 ? 9.164 10.842 -1.357 1.00 28.90 11 ILE B N 1
ATOM 863 C CA . ILE B 1 31 ? 9.927 9.754 -0.725 1.00 27.57 11 ILE B CA 1
ATOM 864 C C . ILE B 1 31 ? 11.123 9.302 -1.565 1.00 27.01 11 ILE B C 1
ATOM 865 O O . ILE B 1 31 ? 12.140 8.884 -1.009 1.00 25.37 11 ILE B O 1
ATOM 870 N N . ALA B 1 32 ? 10.991 9.390 -2.890 1.00 28.76 12 ALA B N 1
ATOM 871 C CA . ALA B 1 32 ? 12.069 9.035 -3.819 1.00 28.90 12 ALA B CA 1
ATOM 872 C C . ALA B 1 32 ? 13.353 9.818 -3.539 1.00 27.51 12 ALA B C 1
ATOM 873 O O . ALA B 1 32 ? 14.450 9.251 -3.557 1.00 26.61 12 ALA B O 1
ATOM 875 N N . GLU B 1 33 ? 13.197 11.112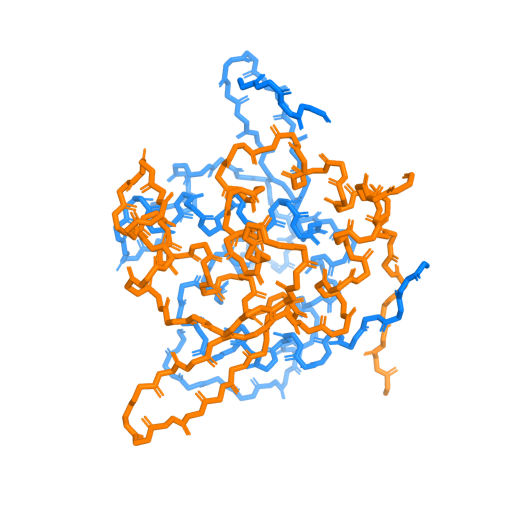 -3.264 1.00 27.25 13 GLU B N 1
ATOM 876 C CA . GLU B 1 33 ? 14.309 11.996 -2.923 1.00 26.28 13 GLU B CA 1
ATOM 877 C C . GLU B 1 33 ? 14.984 11.588 -1.607 1.00 23.79 13 GLU B C 1
ATOM 878 O O . GLU B 1 33 ? 16.207 11.415 -1.560 1.00 22.82 13 GLU B O 1
ATOM 884 N N . ILE B 1 34 ? 14.184 11.418 -0.553 1.00 22.54 14 ILE B N 1
ATOM 885 C CA . ILE B 1 34 ? 14.686 10.938 0.738 1.00 20.66 14 ILE B CA 1
ATOM 886 C C . ILE B 1 34 ? 15.399 9.597 0.579 1.00 19.61 14 ILE B C 1
ATOM 887 O O . ILE B 1 34 ? 16.503 9.409 1.087 1.00 18.35 14 ILE B O 1
ATOM 892 N N . ALA B 1 35 ? 14.748 8.675 -0.129 1.00 20.22 15 ALA B N 1
ATOM 893 C CA . ALA B 1 35 ? 15.295 7.349 -0.376 1.00 19.88 15 ALA B CA 1
ATOM 894 C C . ALA B 1 35 ? 16.699 7.438 -0.957 1.00 19.53 15 ALA B C 1
ATOM 895 O O . ALA B 1 35 ? 17.612 6.769 -0.472 1.00 18.52 15 ALA B O 1
ATOM 897 N N . GLU B 1 36 ? 16.867 8.274 -1.983 1.00 20.36 16 GLU B N 1
ATOM 898 C CA . GLU B 1 36 ? 18.175 8.469 -2.604 1.00 20.68 16 GLU B CA 1
ATOM 899 C C . GLU B 1 36 ? 19.206 9.015 -1.613 1.00 18.65 16 GLU B C 1
ATOM 900 O O . GLU B 1 36 ? 20.333 8.525 -1.558 1.00 18.23 16 GLU B O 1
ATOM 906 N N . ARG B 1 37 ? 18.813 10.024 -0.837 1.00 17.41 17 ARG B N 1
ATOM 907 C CA . ARG B 1 37 ? 19.705 10.643 0.148 1.00 16.48 17 ARG B CA 1
ATOM 908 C C . ARG B 1 37 ? 20.137 9.647 1.229 1.00 15.22 17 ARG B C 1
ATOM 909 O O . ARG B 1 37 ? 21.327 9.546 1.554 1.00 14.96 17 ARG B O 1
ATOM 917 N N . ILE B 1 38 ? 19.172 8.908 1.769 1.00 14.50 18 ILE B N 1
ATOM 918 C CA . ILE B 1 38 ? 19.448 7.870 2.772 1.00 13.68 18 ILE B CA 1
ATOM 919 C C . ILE B 1 38 ? 20.335 6.763 2.176 1.00 13.79 18 ILE B C 1
ATOM 920 O O . ILE B 1 38 ? 21.364 6.411 2.750 1.00 12.69 18 ILE B O 1
ATOM 925 N N . GLY B 1 39 ? 19.946 6.261 1.006 1.00 14.72 19 GLY B N 1
ATOM 926 C CA . GLY B 1 39 ? 20.718 5.239 0.287 1.00 15.89 19 GLY B CA 1
ATOM 927 C C . GLY B 1 39 ? 22.182 5.594 0.085 1.00 16.50 19 GLY B C 1
ATOM 928 O O . GLY B 1 39 ? 23.059 4.748 0.266 1.00 17.01 19 GLY B O 1
ATOM 929 N N . ASN B 1 40 ? 22.447 6.855 -0.254 1.00 17.17 20 ASN B N 1
ATOM 930 C CA . ASN B 1 40 ? 23.795 7.307 -0.600 1.00 17.92 20 ASN B CA 1
ATOM 931 C C . ASN B 1 40 ? 24.695 7.641 0.596 1.00 17.65 20 ASN B C 1
ATOM 932 O O . ASN B 1 40 ? 25.906 7.844 0.438 1.00 18.24 20 ASN B O 1
ATOM 937 N N . ASP B 1 41 ? 24.098 7.653 1.786 1.00 16.94 21 ASP B N 1
ATOM 938 C CA . ASP B 1 41 ? 24.795 7.970 3.034 1.00 17.10 21 ASP B CA 1
ATOM 939 C C . ASP B 1 41 ? 24.969 6.700 3.872 1.00 16.61 21 ASP B C 1
ATOM 940 O O . ASP B 1 41 ? 23.993 6.119 4.349 1.00 15.50 21 ASP B O 1
ATOM 945 N N . ASP B 1 42 ? 26.217 6.272 4.043 1.00 17.05 22 ASP B N 1
ATOM 946 C CA . ASP B 1 42 ? 26.507 5.007 4.718 1.00 16.83 22 ASP B CA 1
ATOM 947 C C . ASP B 1 42 ? 25.905 4.951 6.127 1.00 16.17 22 ASP B C 1
ATOM 948 O O . ASP B 1 42 ? 25.361 3.922 6.517 1.00 15.91 22 ASP B O 1
ATOM 953 N N . CYS B 1 43 ? 25.970 6.058 6.871 1.00 15.90 23 CYS B N 1
ATOM 954 C CA . CYS B 1 43 ? 25.398 6.100 8.229 1.00 15.24 23 CYS B CA 1
ATOM 955 C C . CYS B 1 43 ? 23.869 5.963 8.264 1.00 13.84 23 CYS B C 1
ATOM 956 O O . CYS B 1 43 ? 23.348 5.098 8.971 1.00 13.38 23 CYS B O 1
ATOM 959 N N . ALA B 1 44 ? 23.158 6.801 7.504 1.00 13.40 24 ALA B N 1
ATOM 960 C CA . ALA B 1 44 ? 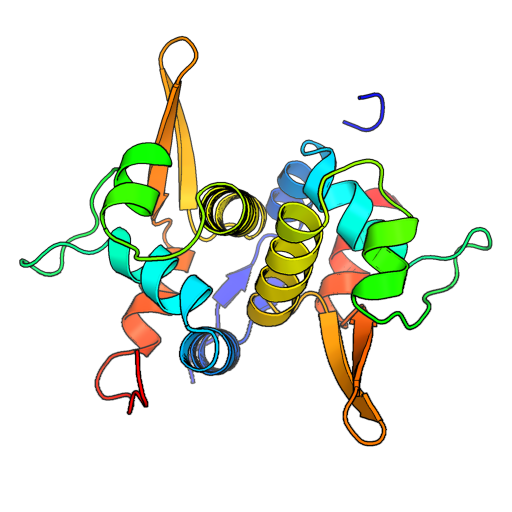21.686 6.765 7.494 1.00 12.67 24 ALA B CA 1
ATOM 961 C C . ALA B 1 44 ? 21.126 5.434 6.989 1.00 12.23 24 ALA B C 1
ATOM 962 O O . ALA B 1 44 ? 20.165 4.903 7.550 1.00 11.88 24 ALA B O 1
ATOM 964 N N . TYR B 1 45 ? 21.716 4.913 5.921 1.00 12.26 25 TYR B N 1
ATOM 965 C CA . TYR B 1 45 ? 21.305 3.618 5.391 1.00 12.62 25 TYR B CA 1
ATOM 966 C C . TYR B 1 45 ? 21.445 2.518 6.445 1.00 12.40 25 TYR B C 1
ATOM 967 O O . TYR B 1 45 ? 20.525 1.721 6.637 1.00 11.56 25 TYR B O 1
ATOM 976 N N . GLN B 1 46 ? 22.591 2.491 7.124 1.00 12.69 26 GLN B N 1
ATOM 977 C CA . GLN B 1 46 ? 22.870 1.450 8.113 1.00 14.26 26 GLN B CA 1
ATOM 978 C C . GLN B 1 46 ? 21.926 1.533 9.308 1.00 13.80 26 GLN B C 1
ATOM 979 O O . GLN B 1 46 ? 21.525 0.503 9.859 1.00 14.02 26 GLN B O 1
ATOM 985 N N . VAL B 1 47 ? 21.565 2.759 9.693 1.00 13.75 27 VAL B N 1
ATOM 986 C CA . VAL B 1 47 ? 20.687 2.964 10.841 1.00 13.83 27 VAL B CA 1
ATOM 987 C C . VAL B 1 47 ? 19.259 2.544 10.500 1.00 13.84 27 VAL B C 1
ATOM 988 O O . VAL B 1 47 ? 18.639 1.793 11.262 1.00 14.09 27 VAL B O 1
ATOM 992 N N . LEU B 1 48 ? 18.755 2.989 9.349 1.00 13.65 28 LEU B N 1
ATOM 993 C CA . LEU B 1 48 ? 17.425 2.566 8.906 1.00 14.24 28 LEU B CA 1
ATOM 994 C C . LEU B 1 48 ? 17.331 1.050 8.707 1.00 14.39 28 LEU B C 1
ATOM 995 O O . LEU B 1 48 ? 16.384 0.422 9.174 1.00 14.88 28 LEU B O 1
ATOM 1000 N N . MET B 1 49 ? 18.317 0.471 8.025 1.00 14.27 29 MET B N 1
ATOM 1001 C CA . MET B 1 49 ? 18.287 -0.957 7.709 1.00 14.78 29 MET B CA 1
ATOM 1002 C C . MET B 1 49 ? 18.543 -1.877 8.909 1.00 15.24 29 MET B C 1
ATOM 1003 O O . MET B 1 49 ? 18.214 -3.067 8.860 1.00 15.98 29 MET B O 1
ATOM 1008 N N . ALA B 1 50 ? 19.104 -1.323 9.986 1.00 14.75 30 ALA B N 1
ATOM 1009 C CA . ALA B 1 50 ? 19.278 -2.066 11.238 1.00 14.95 30 ALA B CA 1
ATOM 1010 C C . ALA B 1 50 ? 17.955 -2.707 11.673 1.00 15.27 30 ALA B C 1
ATOM 1011 O O . ALA B 1 50 ? 17.944 -3.823 12.200 1.00 15.78 30 ALA B O 1
ATOM 1013 N N . PHE B 1 51 ? 16.856 -1.9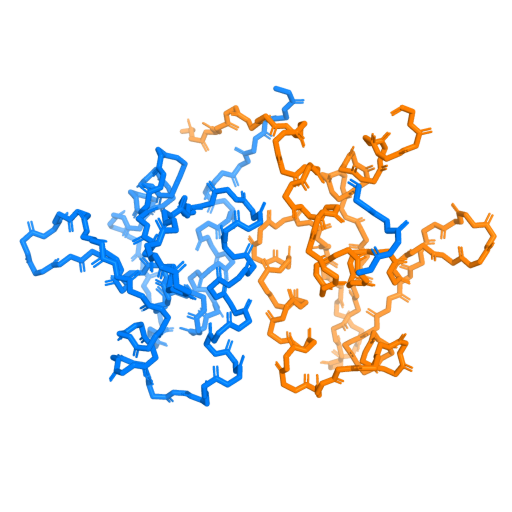92 11.420 1.00 14.65 31 PHE B N 1
ATOM 1014 C CA . PHE B 1 51 ? 15.504 -2.407 11.801 1.00 15.10 31 PHE B CA 1
ATOM 1015 C C . PHE B 1 51 ? 14.890 -3.495 10.909 1.00 16.48 31 PHE B C 1
ATOM 1016 O O . PHE B 1 51 ? 13.764 -3.950 11.153 1.00 17.15 31 PHE B O 1
ATOM 1024 N N . ILE B 1 52 ? 15.638 -3.926 9.898 1.00 16.91 32 ILE B N 1
ATOM 1025 C CA . ILE B 1 52 ? 15.238 -5.067 9.076 1.00 18.14 32 ILE B CA 1
ATOM 1026 C C . ILE B 1 52 ? 16.185 -6.219 9.383 1.00 19.35 32 ILE B C 1
ATOM 1027 O O . ILE B 1 52 ? 17.394 -6.108 9.159 1.00 18.98 32 ILE B O 1
ATOM 1032 N N . ASN B 1 53 ? 15.643 -7.319 9.907 1.00 20.53 33 ASN B N 1
ATOM 1033 C CA . ASN B 1 53 ? 16.476 -8.471 10.239 1.00 22.23 33 ASN B CA 1
ATOM 1034 C C . ASN B 1 53 ? 17.014 -9.175 8.987 1.00 23.24 33 ASN B C 1
ATOM 1035 O O . ASN B 1 53 ? 16.593 -8.877 7.869 1.00 23.38 33 ASN B O 1
ATOM 1040 N N . GLU B 1 54 ? 17.951 -10.093 9.190 1.00 24.76 34 GLU B N 1
ATOM 1041 C CA . GLU B 1 54 ? 18.554 -10.880 8.116 1.00 26.69 34 GLU B CA 1
ATOM 1042 C C . GLU B 1 54 ? 17.520 -11.648 7.272 1.00 28.13 34 GLU B C 1
ATOM 1043 O O . GLU B 1 54 ? 17.810 -12.058 6.146 1.00 29.34 34 GLU B O 1
ATOM 1049 N N . ASN B 1 55 ? 16.318 -11.837 7.818 1.00 28.61 35 ASN B N 1
ATOM 1050 C CA . ASN B 1 55 ? 15.238 -12.540 7.112 1.00 30.40 35 ASN B CA 1
ATOM 1051 C C . ASN B 1 55 ? 14.328 -11.640 6.267 1.00 29.76 35 ASN B C 1
ATOM 1052 O O . ASN B 1 55 ? 13.489 -12.133 5.510 1.00 31.56 35 ASN B O 1
ATOM 1057 N N . GLY B 1 56 ? 14.496 -10.329 6.394 1.00 27.62 36 GLY B N 1
ATOM 1058 C CA . GLY B 1 56 ? 13.684 -9.373 5.640 1.00 27.25 36 GLY B CA 1
ATOM 1059 C C . GLY B 1 56 ? 12.482 -8.845 6.406 1.00 26.78 36 GLY B C 1
ATOM 1060 O O . GLY B 1 56 ? 11.672 -8.084 5.866 1.00 26.78 36 GLY B O 1
ATOM 1061 N N . GLU B 1 57 ? 12.373 -9.251 7.668 1.00 26.37 37 GLU B N 1
ATOM 1062 C CA . GLU B 1 57 ? 11.269 -8.841 8.529 1.00 26.06 37 GLU B CA 1
ATOM 1063 C C . GLU B 1 57 ? 11.673 -7.625 9.356 1.00 23.67 37 GLU B C 1
ATOM 1064 O O . GLU B 1 57 ? 12.827 -7.509 9.773 1.00 22.29 37 GLU B O 1
ATOM 1070 N N . ALA B 1 58 ? 10.716 -6.732 9.594 1.00 22.92 38 ALA B N 1
ATOM 1071 C CA . ALA B 1 58 ? 10.917 -5.598 10.492 1.00 21.33 38 ALA B CA 1
ATOM 1072 C C . ALA B 1 58 ? 11.077 -6.089 11.930 1.00 21.09 38 ALA B C 1
ATOM 1073 O O . ALA B 1 58 ? 10.431 -7.058 12.342 1.00 22.55 38 ALA B O 1
ATOM 1075 N N . GLN B 1 59 ? 11.959 -5.430 12.672 1.00 19.36 39 GLN B N 1
ATOM 1076 C CA . GLN B 1 59 ? 12.269 -5.808 14.044 1.00 19.13 39 GLN B CA 1
ATOM 1077 C C . GLN B 1 59 ? 12.364 -4.558 14.917 1.00 18.30 39 GLN B C 1
ATOM 1078 O O . GLN B 1 59 ? 12.571 -3.448 14.406 1.00 16.44 39 GLN B O 1
ATOM 1084 N N . MET B 1 60 ? 12.178 -4.751 16.225 1.00 18.75 40 MET B N 1
ATOM 1085 C CA . MET B 1 60 ? 12.252 -3.670 17.208 1.00 18.02 40 MET B CA 1
ATOM 1086 C C . MET B 1 60 ? 13.644 -3.651 17.828 1.00 17.86 40 MET B C 1
ATOM 1087 O O . MET B 1 60 ? 14.197 -4.705 18.130 1.00 19.12 40 MET B O 1
ATOM 1092 N N . LEU B 1 61 ? 14.222 -2.466 18.007 1.00 16.74 41 LEU B N 1
ATOM 1093 C CA . LEU B 1 61 ? 15.559 -2.364 18.596 1.00 16.71 41 LEU B CA 1
ATOM 1094 C C . LEU B 1 61 ? 15.697 -1.154 19.506 1.00 16.77 41 LEU B C 1
ATOM 1095 O O . LEU B 1 61 ? 15.099 -0.108 19.256 1.00 16.47 41 LEU B O 1
ATOM 1100 N N . ASN B 1 62 ? 16.496 -1.282 20.560 1.00 17.60 42 ASN B N 1
ATOM 1101 C CA . ASN B 1 62 ? 16.875 -0.089 21.301 1.00 17.52 42 ASN B CA 1
ATOM 1102 C C . ASN B 1 62 ? 18.098 0.549 20.654 1.00 17.02 42 ASN B C 1
ATOM 1103 O O . ASN B 1 62 ? 18.664 -0.005 19.711 1.00 16.55 42 ASN B O 1
ATOM 1108 N N . LYS B 1 63 ? 18.487 1.715 21.154 1.00 17.04 43 LYS B N 1
ATOM 1109 C CA . LYS B 1 63 ? 19.635 2.446 20.630 1.00 16.76 43 LYS B CA 1
ATOM 1110 C C . LYS B 1 63 ? 20.963 1.681 20.757 1.00 17.07 43 LYS B C 1
ATOM 1111 O O . LYS B 1 63 ? 21.782 1.691 19.833 1.00 16.18 43 LYS B O 1
ATOM 1117 N N . THR B 1 64 ? 21.138 0.985 21.879 1.00 18.04 44 THR B N 1
ATOM 1118 C CA . THR B 1 64 ? 22.320 0.150 22.116 1.00 18.97 44 THR B CA 1
ATOM 1119 C C . THR B 1 64 ? 22.471 -0.963 21.062 1.00 18.49 44 THR B C 1
ATOM 1120 O O . THR B 1 64 ? 23.575 -1.208 20.570 1.00 18.55 44 THR B O 1
ATOM 1124 N N . ALA B 1 65 ? 21.369 -1.617 20.704 1.00 18.18 45 ALA B N 1
ATOM 1125 C CA . ALA B 1 65 ? 21.411 -2.676 19.692 1.00 18.30 45 ALA B CA 1
ATOM 1126 C C . ALA B 1 65 ? 21.785 -2.139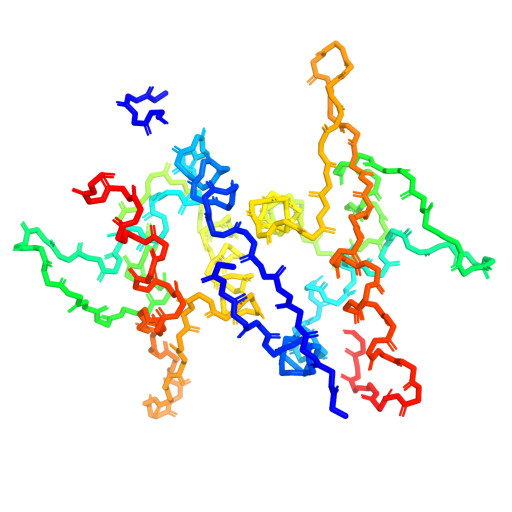 18.305 1.00 17.61 45 ALA B C 1
ATOM 1127 O O . ALA B 1 65 ? 22.551 -2.780 17.579 1.00 17.85 45 ALA B O 1
ATOM 1129 N N . VAL B 1 66 ? 21.247 -0.969 17.948 1.00 16.90 46 VAL B N 1
ATOM 1130 C CA . VAL B 1 66 ? 21.577 -0.315 16.678 1.00 16.41 46 VAL B CA 1
ATOM 1131 C C . VAL B 1 66 ? 23.075 0.001 16.628 1.00 17.00 46 VAL B C 1
ATOM 1132 O O . VAL B 1 66 ? 23.729 -0.254 15.616 1.00 17.30 46 VAL B O 1
ATOM 1136 N N . ALA B 1 67 ? 23.615 0.534 17.725 1.00 17.87 47 ALA B N 1
ATOM 1137 C CA . ALA B 1 67 ? 25.036 0.890 17.800 1.00 18.99 47 ALA B CA 1
ATOM 1138 C C . ALA B 1 67 ? 25.978 -0.316 17.645 1.00 20.44 47 ALA B C 1
ATOM 1139 O O . ALA B 1 67 ? 27.037 -0.197 17.024 1.00 21.06 47 ALA B O 1
ATOM 1141 N N . GLU B 1 68 ? 25.578 -1.468 18.184 1.00 21.14 48 GLU B N 1
ATOM 1142 C CA . GLU B 1 68 ? 26.377 -2.702 18.090 1.00 23.25 48 GLU B CA 1
ATOM 1143 C C . GLU B 1 68 ? 26.371 -3.330 16.688 1.00 22.70 48 GLU B C 1
ATOM 1144 O O . GLU B 1 68 ? 27.212 -4.178 16.375 1.00 24.29 48 GLU B O 1
ATOM 1150 N N . MET B 1 69 ? 25.406 -2.922 15.869 1.00 21.37 49 MET B N 1
ATOM 1151 C CA . MET B 1 69 ? 25.254 -3.390 14.493 1.00 20.90 49 MET B CA 1
ATOM 1152 C C . MET B 1 69 ? 26.080 -2.549 13.521 1.00 20.63 49 MET B C 1
ATOM 1153 O O . MET B 1 69 ? 26.226 -2.910 12.351 1.00 21.37 49 MET B O 1
ATOM 1158 N N . ILE B 1 70 ? 26.610 -1.425 13.989 1.00 20.21 50 ILE B N 1
ATOM 1159 C CA . ILE B 1 70 ? 27.235 -0.459 13.085 1.00 19.79 50 ILE B CA 1
ATOM 1160 C C . ILE B 1 70 ? 28.623 -0.040 13.557 1.00 21.38 50 ILE B C 1
ATOM 1161 O O . ILE B 1 70 ? 28.810 0.305 14.725 1.00 21.65 50 ILE B O 1
ATOM 1166 N N . GLN B 1 71 ? 29.584 -0.064 12.629 1.00 22.23 51 GLN B N 1
ATOM 1167 C CA . GLN B 1 71 ? 30.978 0.288 12.908 1.00 24.27 51 GLN B CA 1
ATOM 1168 C C . GLN B 1 71 ? 31.208 1.799 12.821 1.00 23.93 51 GLN B C 1
ATOM 1169 O O . GLN B 1 71 ? 32.009 2.283 12.015 1.00 24.48 51 GLN B O 1
ATOM 1175 N N . LEU B 1 72 ? 30.478 2.532 13.650 1.00 23.15 52 LEU B N 1
ATOM 1176 C CA . LEU B 1 72 ? 30.648 3.968 13.795 1.00 23.22 52 LEU B CA 1
ATOM 1177 C C . LEU B 1 72 ? 30.556 4.241 15.286 1.00 23.57 52 LEU B C 1
ATOM 1178 O O . LEU B 1 72 ? 30.159 3.359 16.048 1.00 23.42 52 LEU B O 1
ATOM 1183 N N . SER B 1 73 ? 30.925 5.449 15.703 1.00 24.16 53 SER B N 1
ATOM 1184 C CA . SER B 1 73 ? 30.894 5.808 17.117 1.00 24.96 53 SER B CA 1
ATOM 1185 C C . SER B 1 73 ? 29.475 5.732 17.682 1.00 23.54 53 SER B C 1
ATOM 1186 O O . SER B 1 73 ? 28.487 5.866 16.949 1.00 21.90 53 SER B O 1
ATOM 1189 N N . LYS B 1 74 ? 29.389 5.498 18.986 1.00 24.10 54 LYS B N 1
ATOM 1190 C CA . LYS B 1 74 ? 28.113 5.469 19.691 1.00 23.25 54 LYS B CA 1
ATOM 1191 C C . LYS B 1 74 ? 27.361 6.810 19.596 1.00 21.96 54 LYS B C 1
ATOM 1192 O O . LYS B 1 74 ? 26.178 6.819 19.257 1.00 20.72 54 LYS B O 1
ATOM 1198 N N . PRO B 1 75 ? 28.039 7.943 19.892 1.00 22.68 55 PRO B N 1
ATOM 1199 C CA . PRO B 1 75 ? 27.397 9.259 19.732 1.00 21.90 55 PRO B CA 1
ATOM 1200 C C . PRO B 1 75 ? 26.823 9.547 18.336 1.00 19.85 55 PRO B C 1
ATOM 1201 O O . PRO B 1 75 ? 25.780 10.191 18.227 1.00 18.99 55 PRO B O 1
ATOM 1205 N N . THR B 1 76 ? 27.500 9.090 17.285 1.00 19.39 56 THR B N 1
ATOM 1206 C CA . THR B 1 76 ? 27.010 9.272 15.915 1.00 17.68 56 THR B CA 1
ATOM 1207 C C . THR B 1 76 ? 25.714 8.481 15.690 1.00 16.37 56 THR B C 1
ATOM 1208 O O . THR B 1 76 ? 24.711 9.034 15.224 1.00 15.20 56 THR B O 1
ATOM 1212 N N . VAL B 1 77 ? 25.744 7.196 16.042 1.00 16.37 57 VAL B N 1
ATOM 1213 C CA . VAL B 1 77 ? 24.596 6.304 15.866 1.00 15.42 57 VAL B CA 1
ATOM 1214 C C . VAL B 1 77 ? 23.377 6.755 16.689 1.00 14.99 57 VAL B C 1
ATOM 1215 O O . VAL B 1 77 ? 22.255 6.786 16.171 1.00 14.14 57 VAL B O 1
ATOM 1219 N N . PHE B 1 78 ? 23.610 7.126 17.951 1.00 15.95 58 PHE B N 1
ATOM 1220 C CA . PHE B 1 78 ? 22.548 7.567 18.863 1.00 15.67 58 PHE B CA 1
ATOM 1221 C C . PHE B 1 78 ? 21.852 8.827 18.364 1.00 15.34 58 PHE B C 1
ATOM 1222 O O . PHE B 1 78 ? 20.622 8.921 18.401 1.00 14.99 58 PHE B O 1
ATOM 1230 N N . ALA B 1 79 ? 22.645 9.788 17.893 1.00 15.52 59 ALA B N 1
ATOM 1231 C CA . ALA B 1 79 ? 22.113 11.037 17.352 1.00 15.31 59 ALA B CA 1
ATOM 1232 C C . ALA B 1 79 ? 21.322 10.777 16.078 1.00 14.19 59 ALA B C 1
ATOM 1233 O O . ALA B 1 79 ? 20.321 11.448 15.818 1.00 14.09 59 ALA B O 1
ATOM 1235 N N . THR B 1 80 ? 21.755 9.783 15.301 1.00 13.51 60 THR B N 1
ATOM 1236 C CA . THR B 1 80 ? 21.047 9.418 14.079 1.00 12.82 60 THR B CA 1
ATOM 1237 C C . THR B 1 80 ? 19.679 8.812 14.390 1.00 12.53 60 THR B C 1
ATOM 1238 O O . THR B 1 80 ? 18.678 9.224 13.804 1.00 12.77 60 THR B O 1
ATOM 1242 N N . VAL B 1 81 ? 19.637 7.856 15.320 1.00 13.03 61 VAL B N 1
ATOM 1243 C CA . VAL B 1 81 ? 18.378 7.250 15.761 1.00 13.26 61 VAL B CA 1
ATOM 1244 C C . VAL B 1 81 ? 17.417 8.330 16.281 1.00 13.85 61 VAL B C 1
ATOM 1245 O O . VAL B 1 81 ? 16.240 8.359 15.893 1.00 13.63 61 VAL B O 1
ATOM 1249 N N . ASN B 1 82 ? 17.929 9.219 17.135 1.00 14.59 62 ASN B N 1
ATOM 1250 C CA . ASN B 1 82 ? 17.159 10.359 17.639 1.00 15.33 62 ASN B CA 1
ATOM 1251 C C . ASN B 1 82 ? 16.543 11.236 16.543 1.00 14.96 62 ASN B C 1
ATOM 1252 O O . ASN B 1 82 ? 15.368 11.604 16.632 1.00 14.98 62 ASN B O 1
ATOM 1257 N N . SER B 1 83 ? 17.327 11.566 15.511 1.00 14.61 63 SER B N 1
ATOM 1258 C CA . SER B 1 83 ? 16.827 12.400 14.407 1.00 14.68 63 SER B CA 1
ATOM 1259 C C . SER B 1 83 ? 15.830 11.655 13.516 1.00 14.19 63 SER B C 1
ATOM 1260 O O . SER B 1 83 ? 14.925 12.268 12.941 1.00 14.20 63 SER B O 1
ATOM 1263 N N . PHE B 1 84 ? 16.009 10.337 13.406 1.00 13.75 64 PHE B N 1
ATOM 1264 C CA . PHE B 1 84 ? 15.093 9.455 12.670 1.00 13.88 64 PHE B CA 1
ATOM 1265 C C . PHE B 1 84 ? 13.729 9.389 13.357 1.00 14.15 64 PHE B C 1
ATOM 1266 O O . PHE B 1 84 ? 12.683 9.367 12.690 1.00 14.55 64 PHE B O 1
ATOM 1274 N N . TYR B 1 85 ? 13.746 9.345 14.691 1.00 14.10 65 TYR B N 1
ATOM 1275 C CA . TYR B 1 85 ? 12.527 9.465 15.494 1.00 14.16 65 TYR B CA 1
ATOM 1276 C C . TYR B 1 85 ? 11.818 10.796 15.263 1.00 14.82 65 TYR B C 1
ATOM 1277 O O . TYR B 1 85 ? 10.600 10.839 15.043 1.00 14.49 65 TYR B O 1
ATOM 1286 N N . CYS B 1 86 ? 12.587 11.881 15.336 1.00 14.91 66 CYS B N 1
ATOM 1287 C CA . CYS B 1 86 ? 12.063 13.223 15.123 1.00 15.86 66 CYS B CA 1
ATOM 1288 C C . CYS B 1 86 ? 11.415 13.350 13.744 1.00 15.83 66 CYS B C 1
ATOM 1289 O O . CYS B 1 86 ? 10.347 13.959 13.615 1.00 16.94 66 CYS B O 1
ATOM 1292 N N . ALA B 1 87 ? 12.060 12.756 12.734 1.00 14.88 67 ALA B N 1
ATOM 1293 C CA . ALA B 1 87 ? 11.591 12.776 11.341 1.00 15.15 67 ALA B CA 1
ATOM 1294 C C . ALA B 1 87 ? 10.378 11.872 11.067 1.00 15.90 67 ALA B C 1
ATOM 1295 O O . ALA B 1 87 ? 9.793 11.913 9.979 1.00 16.43 67 ALA B O 1
ATOM 1297 N N . GLY B 1 88 ? 10.015 11.045 12.045 1.00 15.78 68 GLY B N 1
ATOM 1298 C CA . GLY B 1 88 ? 8.896 10.121 11.898 1.00 16.61 68 GLY B CA 1
ATOM 1299 C C . GLY B 1 88 ? 9.206 8.853 11.122 1.00 16.33 68 GLY B C 1
ATOM 1300 O O . GLY B 1 88 ? 8.287 8.202 10.616 1.00 17.11 68 GLY B O 1
ATOM 1301 N N . TYR B 1 89 ? 10.492 8.505 11.028 1.00 15.26 69 TYR B N 1
ATOM 1302 C CA . TYR B 1 89 ? 10.930 7.280 10.346 1.00 15.64 69 TYR B CA 1
ATOM 1303 C C . TYR B 1 89 ? 10.818 6.066 11.252 1.00 15.85 69 TYR B C 1
ATOM 1304 O O . TYR B 1 89 ? 10.674 4.937 10.777 1.00 15.88 69 TYR B O 1
ATOM 1313 N N . ILE B 1 90 ? 10.923 6.310 12.556 1.00 16.11 70 ILE B N 1
ATOM 1314 C CA . ILE B 1 90 ? 10.790 5.258 13.555 1.00 16.98 70 ILE B CA 1
ATOM 1315 C C . ILE B 1 90 ? 9.843 5.677 14.670 1.00 18.38 70 ILE B C 1
ATOM 1316 O O . ILE B 1 90 ? 9.779 6.849 15.042 1.00 18.92 70 ILE B O 1
ATOM 1321 N N . ASP B 1 91 ? 9.080 4.712 15.167 1.00 20.07 71 ASP B N 1
ATOM 1322 C CA . ASP B 1 91 ? 8.173 4.944 16.280 1.00 22.05 71 ASP B CA 1
ATOM 1323 C C . ASP B 1 91 ? 8.813 4.445 17.558 1.00 22.33 71 ASP B C 1
ATOM 1324 O O . ASP B 1 91 ? 9.639 3.525 17.540 1.00 21.54 71 ASP B O 1
ATOM 1329 N N . GLU B 1 92 ? 8.431 5.072 18.662 1.00 23.64 72 GLU B N 1
ATOM 1330 C CA . GLU B 1 92 ? 9.023 4.793 19.957 1.00 24.49 72 GLU B CA 1
ATOM 1331 C C . GLU B 1 92 ? 7.981 4.209 20.899 1.00 26.20 72 GLU B C 1
ATOM 1332 O O . GLU B 1 92 ? 6.872 4.735 21.015 1.00 27.55 72 GLU B O 1
ATOM 1338 N N . THR B 1 93 ? 8.342 3.108 21.550 1.00 26.47 73 THR B N 1
ATOM 1339 C CA . THR B 1 93 ? 7.513 2.502 22.590 1.00 28.43 73 THR B CA 1
ATOM 1340 C C . THR B 1 93 ? 8.321 2.481 23.881 1.00 28.92 73 THR B C 1
ATOM 1341 O O . THR B 1 93 ? 9.520 2.198 23.865 1.00 28.00 73 THR B O 1
ATOM 1345 N N . ARG B 1 94 ? 7.665 2.796 24.991 1.00 30.88 74 ARG B N 1
ATOM 1346 C CA . ARG B 1 94 ? 8.302 2.755 26.299 1.00 32.05 74 ARG B CA 1
ATOM 1347 C C . ARG B 1 94 ? 8.057 1.400 26.949 1.00 33.10 74 ARG B C 1
ATOM 1348 O O . ARG B 1 94 ? 6.911 0.975 27.106 1.00 34.40 74 ARG B O 1
ATOM 1356 N N . VAL B 1 95 ? 9.145 0.723 27.300 1.00 32.65 75 VAL B N 1
ATOM 1357 C CA . VAL B 1 95 ? 9.079 -0.518 28.062 1.00 34.19 75 VAL B CA 1
ATOM 1358 C C . VAL B 1 95 ? 9.840 -0.265 29.354 1.00 35.39 75 VAL B C 1
ATOM 1359 O O . VAL B 1 95 ? 11.073 -0.168 29.354 1.00 34.57 75 VAL B O 1
ATOM 1363 N N . GLY B 1 96 ? 9.096 -0.141 30.449 1.00 37.62 76 GLY B N 1
ATOM 1364 C CA . GLY B 1 96 ? 9.666 0.324 31.702 1.00 39.31 76 GLY B CA 1
ATOM 1365 C C . GLY B 1 96 ? 10.286 1.696 31.503 1.00 38.27 76 GLY B C 1
ATOM 1366 O O . GLY B 1 96 ? 9.583 2.673 31.252 1.00 38.21 76 GLY B O 1
ATOM 1367 N N . ARG B 1 97 ? 11.610 1.752 31.589 1.00 37.68 77 ARG B N 1
ATOM 1368 C CA . ARG B 1 97 ? 12.356 2.998 31.421 1.00 37.18 77 ARG B CA 1
ATOM 1369 C C . ARG B 1 97 ? 13.007 3.129 30.033 1.00 34.21 77 ARG B C 1
ATOM 1370 O O . ARG B 1 97 ? 13.358 4.236 29.608 1.00 33.66 77 ARG B O 1
ATOM 1378 N N . SER B 1 98 ? 13.129 2.011 29.317 1.00 32.81 78 SER B N 1
ATOM 1379 C CA . SER B 1 98 ? 13.787 2.002 27.997 1.00 30.17 78 SER B CA 1
ATOM 1380 C C . SER B 1 98 ? 12.877 2.464 26.852 1.00 28.16 78 SER B C 1
ATOM 1381 O O . SER B 1 98 ? 11.646 2.411 26.959 1.00 28.42 78 SER B O 1
ATOM 1384 N N . LYS B 1 99 ? 13.509 2.931 25.776 1.00 25.93 79 LYS B N 1
ATOM 1385 C CA . LYS B 1 99 ? 12.826 3.298 24.542 1.00 24.52 79 LYS B CA 1
ATOM 1386 C C . LYS B 1 99 ? 13.102 2.228 23.489 1.00 23.44 79 LYS B C 1
ATOM 1387 O O . LYS B 1 99 ? 14.257 1.961 23.152 1.00 22.50 79 LYS B O 1
ATOM 1393 N N . ILE B 1 100 ? 12.037 1.610 22.984 1.00 23.27 80 ILE B N 1
ATOM 1394 C CA . ILE B 1 100 ? 12.155 0.616 21.925 1.00 22.44 80 ILE B CA 1
ATOM 1395 C C . ILE B 1 100 ? 11.636 1.193 20.619 1.00 21.30 80 ILE B C 1
ATOM 1396 O O . ILE B 1 100 ? 10.538 1.737 20.575 1.00 21.61 80 ILE B O 1
ATOM 1401 N N . TYR B 1 101 ? 12.431 1.061 19.561 1.00 20.37 81 TYR B N 1
ATOM 1402 C CA . TYR B 1 101 ? 12.109 1.679 18.275 1.00 19.92 81 TYR B CA 1
ATOM 1403 C C . TYR B 1 101 ? 11.734 0.673 17.189 1.00 19.89 81 TYR B C 1
ATOM 1404 O O . TYR B 1 101 ? 12.310 -0.408 17.102 1.00 19.59 81 TYR B O 1
ATOM 1413 N N . THR B 1 102 ? 10.730 1.038 16.391 1.00 20.46 82 THR B N 1
ATOM 1414 C CA . THR B 1 102 ? 10.297 0.251 15.239 1.00 20.80 82 THR B CA 1
ATOM 1415 C C . THR B 1 102 ? 10.151 1.174 14.041 1.00 20.16 82 THR B C 1
ATOM 1416 O O . THR B 1 102 ? 9.872 2.370 14.212 1.00 19.51 82 THR B O 1
ATOM 1420 N N . LEU B 1 103 ? 10.324 0.624 12.837 1.00 19.42 83 LEU B N 1
ATOM 1421 C CA . LEU B 1 103 ? 10.001 1.360 11.615 1.00 19.27 83 LEU B CA 1
ATOM 1422 C C . LEU B 1 103 ? 8.543 1.818 11.632 1.00 20.23 83 LEU B C 1
ATOM 1423 O O . LEU B 1 103 ? 7.635 1.043 11.942 1.00 21.26 83 LEU B O 1
ATOM 1428 N N . SER B 1 104 ? 8.336 3.088 11.314 1.00 19.72 84 SER B N 1
ATOM 1429 C CA . SER B 1 104 ? 6.997 3.646 11.172 1.00 21.07 84 SER B CA 1
ATOM 1430 C C . SER B 1 104 ? 6.458 3.278 9.797 1.00 21.89 84 SER B C 1
ATOM 1431 O O . SER B 1 104 ? 7.191 2.721 8.977 1.00 21.42 84 SER B O 1
ATOM 1434 N N . ASP B 1 105 ? 5.191 3.599 9.542 1.00 23.48 85 ASP B N 1
ATOM 1435 C CA . ASP B 1 105 ? 4.621 3.470 8.198 1.00 24.87 85 ASP B CA 1
ATOM 1436 C C . ASP B 1 105 ? 5.455 4.227 7.154 1.00 23.52 85 ASP B C 1
ATOM 1437 O O . ASP B 1 105 ? 5.712 3.711 6.069 1.00 23.86 85 ASP B O 1
ATOM 1442 N N . LEU B 1 106 ? 5.888 5.440 7.494 1.00 22.27 86 LEU B N 1
ATOM 1443 C CA . LEU B 1 106 ? 6.801 6.208 6.638 1.00 21.36 86 LEU B CA 1
ATOM 1444 C C . LEU B 1 106 ? 8.154 5.506 6.467 1.00 19.68 86 LEU B C 1
ATOM 1445 O O . LEU B 1 106 ? 8.675 5.412 5.352 1.00 19.34 86 LEU B O 1
ATOM 1450 N N . GLY B 1 107 ? 8.715 5.022 7.575 1.00 18.78 87 GLY B N 1
ATOM 1451 C CA . GLY B 1 107 ? 9.965 4.263 7.542 1.00 18.00 87 GLY B CA 1
ATOM 1452 C C . GLY B 1 107 ? 9.868 3.068 6.612 1.00 19.28 87 GLY B C 1
ATOM 1453 O O . GLY B 1 107 ? 10.769 2.825 5.808 1.00 18.63 87 GLY B O 1
ATOM 1454 N N . VAL B 1 108 ? 8.757 2.338 6.718 1.00 21.17 88 VAL B N 1
ATOM 1455 C CA . VAL B 1 108 ? 8.469 1.177 5.865 1.00 22.92 88 VAL B CA 1
ATOM 1456 C C . VAL B 1 108 ? 8.424 1.570 4.384 1.00 24.15 88 VAL B C 1
ATOM 1457 O O . VAL B 1 108 ? 8.955 0.859 3.529 1.00 24.70 88 VAL B O 1
ATOM 1461 N N . GLU B 1 109 ? 7.800 2.714 4.094 1.00 25.08 89 GLU B N 1
ATOM 1462 C CA . GLU B 1 109 ? 7.681 3.218 2.728 1.00 26.32 89 GLU B CA 1
ATOM 1463 C C . GLU B 1 109 ? 9.024 3.602 2.109 1.00 24.98 89 GLU B C 1
ATOM 1464 O O . GLU B 1 109 ? 9.242 3.385 0.917 1.00 25.71 89 GLU B O 1
ATOM 1470 N N . ILE B 1 110 ? 9.914 4.179 2.916 1.00 23.17 90 ILE B N 1
ATOM 1471 C CA . ILE B 1 110 ? 11.265 4.522 2.458 1.00 22.38 90 ILE B CA 1
ATOM 1472 C C . ILE B 1 110 ? 12.043 3.258 2.069 1.00 22.66 90 ILE B C 1
ATOM 1473 O O . ILE B 1 110 ? 12.582 3.179 0.966 1.00 22.99 90 ILE B O 1
ATOM 1478 N N . VAL B 1 111 ? 12.079 2.273 2.970 1.00 22.68 91 VAL B N 1
ATOM 1479 C CA . VAL B 1 111 ? 12.702 0.976 2.685 1.00 23.75 91 VAL B CA 1
ATOM 1480 C C . VAL B 1 111 ? 12.128 0.368 1.391 1.00 26.06 91 VAL B C 1
ATOM 1481 O O . VAL B 1 111 ? 12.880 -0.125 0.549 1.00 26.82 91 VAL B O 1
ATOM 1485 N N . GLU B 1 112 ? 10.803 0.431 1.231 1.00 27.90 92 GLU B N 1
ATOM 1486 C CA . GLU B 1 112 ? 10.124 -0.014 -0.002 1.00 30.60 92 GLU B CA 1
ATOM 1487 C C . GLU B 1 112 ? 10.696 0.566 -1.307 1.00 31.37 92 GLU B C 1
ATOM 1488 O O . GLU B 1 112 ? 10.658 -0.096 -2.349 1.00 32.66 92 GLU B O 1
ATOM 1494 N N . CYS B 1 113 ? 11.217 1.793 -1.247 1.00 30.37 93 CYS B N 1
ATOM 1495 C CA . CYS B 1 113 ? 11.873 2.425 -2.400 1.00 31.64 93 CYS B CA 1
ATOM 1496 C C . CYS B 1 113 ? 13.163 1.713 -2.810 1.00 31.55 93 CYS B C 1
ATOM 1497 O O . CYS B 1 113 ? 13.568 1.777 -3.974 1.00 32.95 93 CYS B O 1
ATOM 1500 N N . PHE B 1 114 ? 13.815 1.066 -1.844 1.00 30.49 94 PHE B N 1
ATOM 1501 C CA . PHE B 1 114 ? 15.015 0.268 -2.111 1.00 30.82 94 PHE B CA 1
ATOM 1502 C C . PHE B 1 114 ? 14.607 -1.095 -2.668 1.00 33.15 94 PHE B C 1
ATOM 1503 O O . PHE B 1 114 ? 15.312 -1.674 -3.500 1.00 34.48 94 PHE B O 1
ATOM 1511 N N . LYS B 1 115 ? 13.457 -1.577 -2.199 1.00 34.20 95 LYS B N 1
ATOM 1512 C CA . LYS B 1 115 ? 12.897 -2.890 -2.531 1.00 36.82 95 LYS B CA 1
ATOM 1513 C C . LYS B 1 115 ? 12.598 -3.092 -4.021 1.00 39.65 95 LYS B C 1
ATOM 1514 O O . LYS B 1 115 ? 12.732 -4.204 -4.538 1.00 41.51 95 LYS B O 1
ATOM 1520 N N . GLN B 1 116 ? 12.183 -2.027 -4.706 1.00 40.74 96 GLN B N 1
ATOM 1521 C CA . GLN B 1 116 ? 11.896 -2.104 -6.141 1.00 43.91 96 GLN B CA 1
ATOM 1522 C C . GLN B 1 116 ? 12.450 -0.912 -6.920 1.00 44.15 96 GLN B C 1
ATOM 1523 O O . GLN B 1 116 ? 12.852 0.101 -6.345 1.00 42.51 96 GLN B O 1
#

Foldseek 3Di:
DPDDDDDDDLLVVLVVCLVPPLSVQLLCLQADPVRDGHKDFLVSSVVVDPDDSVVSVVSVVVCCVVQQWDWDDDPNTIIITGDPNSVVSVVSCVVPDHDPD/DDDDDDDLLVVLVVQVVDPLSVLLLCLQQDPVRDGHKDFLVSSCVSDPDDSVSSNVSVVVCCVVQQWDWDDDPHTTIITGGPSVVVSVVSVVD

Solvent-accessible surface area: 10797 Å² total; per-residue (Å²): 82,195,50,150,157,51,90,9,41,0,54,98,0,2,97,50,0,8,124,30,64,14,1,38,58,0,0,44,7,0,43,47,177,121,49,113,58,58,134,24,68,38,82,22,0,12,149,100,4,177,79,60,120,62,33,0,62,8,4,0,31,6,1,46,0,4,13,3,0,53,56,72,172,88,67,241,66,84,51,1,46,18,17,111,8,0,55,51,0,12,86,31,22,114,189,58,89,58,153,168,59,187,90,101,51,100,10,77,0,52,87,3,7,113,36,0,4,63,34,58,26,3,51,55,0,0,51,8,0,42,42,188,131,56,107,68,51,136,18,54,43,63,29,0,14,147,97,11,184,75,58,102,63,31,0,54,5,3,0,47,5,2,62,1,3,11,2,1,70,54,75,148,89,76,226,49,69,36,6,39,18,9,116,4,0,65,66,0,19,78,42,69,155,122

Secondary structure (DSSP, 8-state):
-----EEEEHHHHHHHHHT-HHHHHHHHHTB-TTS-B--B-HHHHHHTSSS-HHHHHHHHHHHHHTTSEEEEEETTEEEEEE-HHHHHHHHTTTT---S--/--EEEE-HHHHHHHHHH-HHHHHHHHHTB-TTS-B--B-HHHHHHTSSS-HHHHHHHHHHHHHTTSEEEEEETTEEEEEE-HHHHHHHHHHH-

CATH classification: 1.10.10.10

Organism: Bacillus thuringiensis subsp. israelensis (NCBI:txid1430)

InterPro domains:
  IPR036388 Winged helix-like DNA-binding domain superfamily [G3DSA:1.10.10.10] (4-104)
  IPR036390 Winged helix DNA-binding domain superfamily [SSF46785] (27-101)

Sequence (194 aa):
HHHHFYTLNIAEIAERIGNDDCAYQVLMAFINENGEAQMLNKTAVAEMIQLSKPTVFATVNSFYCAGYIDETRVGRSKIYTLSDLGVEIVECFKQKAMEMRDHFYTLNIAEIAERIGNDDCAYQVLMAFINENGEAQMLNKTAVAEMIQLSKPTVFATVNSFYCAGYIDETRVGRSKIYTLSDLGVEIVECFKQ